Protein AF-A0A177MX76-F1 (afdb_monomer)

Radius of gyration: 27.78 Å; Cα contacts (8 Å, |Δi|>4): 123; chains: 1; bounding box: 60×31×70 Å

InterPro domains:
  IPR021364 Protein of unknown function DUF2857 [PF11198] (11-178)

Organism: NCBI:txid980561

Mean predicted aligned error: 7.94 Å

Sequence (185 aa):
MNYQAEFALHTLMFVSRMAAEGDFETPHQLGLRNDQIEKILALSTQEIHEMAMTTKARYMRILFDADALDTAMLVCGQRIRQRELILQLLTAGASLPVMRTLFGLTSADTANYRKYLNLPKADGRPFIPTEAEQVKIWELWKATEQEPLGIAERLLYVHQQTQIKISAIWPLIQNWFASDLDGRC

Structure (mmCIF, N/CA/C/O backbone):
data_AF-A0A177MX76-F1
#
_entry.id   AF-A0A177MX76-F1
#
loop_
_atom_site.group_PDB
_atom_site.id
_atom_site.type_symbol
_atom_site.label_atom_id
_atom_site.label_alt_id
_atom_site.label_comp_id
_atom_site.label_asym_id
_atom_site.label_entity_id
_atom_site.label_seq_id
_atom_site.pdbx_PDB_ins_code
_atom_site.Cartn_x
_atom_site.Cartn_y
_atom_site.Cartn_z
_atom_site.occupancy
_atom_site.B_iso_or_equiv
_atom_site.auth_seq_id
_atom_site.auth_comp_id
_atom_site.auth_asym_id
_atom_site.auth_atom_id
_atom_site.pdbx_PDB_model_num
ATOM 1 N N . MET A 1 1 ? 11.172 19.785 -27.792 1.00 53.44 1 MET A N 1
ATOM 2 C CA . MET A 1 1 ? 11.892 18.793 -26.971 1.00 53.44 1 MET A CA 1
ATOM 3 C C . MET A 1 1 ? 11.615 17.420 -27.562 1.00 53.44 1 MET A C 1
ATOM 5 O O . MET A 1 1 ? 10.450 17.047 -27.659 1.00 53.44 1 MET A O 1
ATOM 9 N N . ASN A 1 2 ? 12.632 16.741 -28.097 1.00 77.06 2 ASN A N 1
ATOM 10 C CA . ASN A 1 2 ? 12.460 15.419 -28.701 1.00 77.06 2 ASN A CA 1
ATOM 11 C C . ASN A 1 2 ? 12.580 14.364 -27.595 1.00 77.06 2 ASN A C 1
ATOM 13 O O . ASN A 1 2 ? 13.664 13.837 -27.364 1.00 77.06 2 ASN A O 1
ATOM 17 N N . TYR A 1 3 ? 11.468 14.078 -26.913 1.00 80.44 3 TYR A N 1
ATOM 18 C CA . TYR A 1 3 ? 11.431 13.106 -25.814 1.00 80.44 3 TYR A CA 1
ATOM 19 C C . TYR A 1 3 ? 12.033 11.750 -26.219 1.00 80.44 3 TYR A C 1
ATOM 21 O O . TYR A 1 3 ? 12.676 11.097 -25.409 1.00 80.44 3 TYR A O 1
ATOM 29 N N . GLN A 1 4 ? 11.901 11.341 -27.489 1.00 81.69 4 GLN A N 1
ATOM 30 C CA . GLN A 1 4 ? 12.471 10.083 -27.983 1.00 81.69 4 GLN A CA 1
ATOM 31 C C . GLN A 1 4 ? 14.001 10.071 -27.928 1.00 81.69 4 GLN A C 1
ATOM 33 O O . GLN A 1 4 ? 14.577 9.051 -27.566 1.00 81.69 4 GLN A O 1
ATOM 38 N N . ALA A 1 5 ? 14.647 11.192 -28.258 1.00 86.44 5 ALA A N 1
ATOM 39 C CA . ALA A 1 5 ? 16.102 11.316 -28.222 1.00 86.44 5 ALA A CA 1
ATOM 40 C C . ALA A 1 5 ? 16.632 11.362 -26.782 1.00 86.44 5 ALA A C 1
ATOM 42 O O . ALA A 1 5 ? 17.623 10.710 -26.471 1.00 86.44 5 ALA A O 1
ATOM 43 N N . GLU A 1 6 ? 15.945 12.074 -25.884 1.00 88.81 6 GLU A N 1
ATOM 44 C CA . GLU A 1 6 ? 16.304 12.117 -24.459 1.00 88.81 6 GLU A CA 1
ATOM 45 C C . GLU A 1 6 ? 16.178 10.742 -23.807 1.00 88.81 6 GLU A C 1
ATOM 47 O O . GLU A 1 6 ? 17.119 10.268 -23.171 1.00 88.81 6 GLU A O 1
ATOM 52 N N . PHE A 1 7 ? 15.054 10.055 -24.014 1.00 89.44 7 PHE A N 1
ATOM 53 C CA . PHE A 1 7 ? 14.902 8.703 -23.496 1.00 89.44 7 PHE A CA 1
ATOM 54 C C . PHE A 1 7 ? 15.927 7.744 -24.113 1.00 89.44 7 PHE A C 1
ATOM 56 O O . PHE A 1 7 ? 16.496 6.939 -23.385 1.00 89.44 7 PHE A O 1
ATOM 63 N N . ALA A 1 8 ? 16.216 7.849 -25.418 1.00 90.31 8 ALA A N 1
ATOM 64 C CA . ALA A 1 8 ? 17.215 6.999 -26.063 1.00 90.31 8 ALA A CA 1
ATOM 65 C C . ALA A 1 8 ? 18.597 7.206 -25.440 1.00 90.31 8 ALA A C 1
ATOM 67 O O . ALA A 1 8 ? 19.260 6.230 -25.098 1.00 90.31 8 ALA A O 1
ATOM 68 N N . LEU A 1 9 ? 18.999 8.461 -25.216 1.00 92.06 9 LEU A N 1
ATOM 69 C CA . LEU A 1 9 ? 20.245 8.801 -24.535 1.00 92.06 9 LEU A CA 1
ATOM 70 C C . LEU A 1 9 ? 20.314 8.163 -23.144 1.00 92.06 9 LEU A C 1
ATOM 72 O O . LEU A 1 9 ? 21.275 7.459 -22.836 1.00 92.06 9 LEU A O 1
ATOM 76 N N . HIS A 1 10 ? 19.292 8.377 -22.313 1.00 93.25 10 HIS A N 1
ATOM 77 C CA . HIS A 1 10 ? 19.265 7.834 -20.956 1.00 93.25 10 HIS A CA 1
ATOM 78 C C . HIS A 1 10 ? 19.290 6.304 -20.940 1.00 93.25 10 HIS A C 1
ATOM 80 O O . HIS A 1 10 ? 20.031 5.718 -20.151 1.00 93.25 10 HIS A O 1
ATOM 86 N N . THR A 1 11 ? 18.536 5.650 -21.826 1.00 93.00 11 THR A N 1
ATOM 87 C CA . THR A 1 11 ? 18.518 4.189 -21.939 1.00 93.00 11 THR A CA 1
ATOM 88 C C . THR A 1 11 ? 19.860 3.640 -22.417 1.00 93.00 11 THR A C 1
ATOM 90 O O . THR A 1 11 ? 20.338 2.662 -21.855 1.00 93.00 11 THR A O 1
ATOM 93 N N . LEU A 1 12 ? 20.512 4.267 -23.399 1.00 93.38 12 LEU A N 1
ATOM 94 C CA . LEU A 1 12 ? 21.824 3.829 -23.889 1.00 93.38 12 LEU A CA 1
ATOM 95 C C . LEU A 1 12 ? 22.921 3.997 -22.832 1.00 93.38 12 LEU A C 1
ATOM 97 O O . LEU A 1 12 ? 23.732 3.093 -22.644 1.00 93.38 12 LEU A O 1
ATOM 101 N N . MET A 1 13 ? 22.913 5.114 -22.100 1.00 95.25 13 MET A N 1
ATOM 102 C CA . MET A 1 13 ? 23.824 5.336 -20.973 1.00 95.25 13 MET A CA 1
ATOM 103 C C . MET A 1 13 ? 23.583 4.324 -19.847 1.00 95.25 13 MET A C 1
ATOM 105 O O . MET A 1 13 ? 24.535 3.797 -19.274 1.00 95.25 13 MET A O 1
ATOM 109 N N . PHE A 1 14 ? 22.315 4.016 -19.552 1.00 95.38 14 PHE A N 1
ATOM 110 C CA . PHE A 1 14 ? 21.945 2.972 -18.599 1.00 95.38 14 PHE A CA 1
ATOM 111 C C . PHE A 1 14 ? 22.469 1.599 -19.041 1.00 95.38 14 PHE A C 1
ATOM 113 O O . PHE A 1 14 ? 23.135 0.932 -18.256 1.00 95.38 14 PHE A O 1
ATOM 120 N N . VAL A 1 15 ? 22.246 1.210 -20.301 1.00 95.06 15 VAL A N 1
ATOM 121 C CA . VAL A 1 15 ? 22.741 -0.051 -20.879 1.00 95.06 15 VAL A CA 1
ATOM 122 C C . VAL A 1 15 ? 24.267 -0.140 -20.820 1.00 95.06 15 VAL A C 1
ATOM 124 O O . VAL A 1 15 ? 24.787 -1.166 -20.390 1.00 95.06 15 VAL A O 1
ATOM 127 N N . SER A 1 16 ? 24.979 0.926 -21.203 1.00 95.75 16 SER A N 1
ATOM 128 C CA . SER A 1 16 ? 26.448 0.976 -21.156 1.00 95.75 16 SER A CA 1
ATOM 129 C C . SER A 1 16 ? 26.969 0.761 -19.730 1.00 95.75 16 SER A C 1
ATOM 131 O O . SER A 1 16 ? 27.857 -0.062 -19.515 1.00 95.75 16 SER A O 1
ATOM 133 N N . ARG A 1 17 ? 26.346 1.407 -18.730 1.00 96.38 17 ARG A N 1
ATOM 134 C CA . ARG A 1 17 ? 26.692 1.213 -17.314 1.00 96.38 17 ARG A CA 1
ATOM 135 C C . ARG A 1 17 ? 26.452 -0.224 -16.843 1.00 96.38 17 ARG A C 1
ATOM 137 O O . ARG A 1 17 ? 27.349 -0.802 -16.243 1.00 96.38 17 ARG A O 1
ATOM 144 N N . MET A 1 18 ? 25.276 -0.798 -17.117 1.00 95.88 18 MET A N 1
ATOM 145 C CA . MET A 1 18 ? 24.957 -2.170 -16.690 1.00 95.88 18 MET A CA 1
ATOM 146 C C . MET A 1 18 ? 25.944 -3.183 -17.283 1.00 95.88 18 MET A C 1
ATOM 148 O O . MET A 1 18 ? 26.495 -4.009 -16.559 1.00 95.88 18 MET A O 1
ATOM 152 N N . ALA A 1 19 ? 26.244 -3.057 -18.580 1.00 94.25 19 ALA A N 1
ATOM 153 C CA . ALA A 1 19 ? 27.210 -3.916 -19.254 1.00 94.25 19 ALA A CA 1
ATOM 154 C C . ALA A 1 19 ? 28.634 -3.754 -18.690 1.00 94.25 19 ALA A C 1
ATOM 156 O O . ALA A 1 19 ? 29.340 -4.747 -18.522 1.00 94.25 19 ALA A O 1
ATOM 157 N N . ALA A 1 20 ? 29.052 -2.529 -18.345 1.00 94.50 20 ALA A N 1
ATOM 158 C CA . ALA A 1 20 ? 30.345 -2.274 -17.704 1.00 94.50 20 ALA A CA 1
ATOM 159 C C . ALA A 1 20 ? 30.458 -2.908 -16.303 1.00 94.50 20 ALA A C 1
ATOM 161 O O . ALA A 1 20 ? 31.548 -3.298 -15.890 1.00 94.50 20 ALA A O 1
ATOM 162 N N . GLU A 1 21 ? 29.337 -3.038 -15.587 1.00 96.31 21 GLU A N 1
ATOM 163 C CA . GLU A 1 21 ? 29.235 -3.717 -14.285 1.00 96.31 21 GLU A CA 1
ATOM 164 C C . GLU A 1 21 ? 29.117 -5.251 -14.412 1.00 96.31 21 GLU A C 1
ATOM 166 O O . GLU A 1 21 ? 29.125 -5.959 -13.405 1.00 96.31 21 GLU A O 1
ATOM 171 N N . GLY A 1 22 ? 29.047 -5.780 -15.639 1.00 94.94 22 GLY A N 1
ATOM 172 C CA . GLY A 1 22 ? 28.903 -7.209 -15.923 1.00 94.94 22 GLY A CA 1
ATOM 173 C C . GLY A 1 22 ? 27.457 -7.717 -15.936 1.00 94.94 22 GLY A C 1
ATOM 174 O O . GLY A 1 22 ? 27.248 -8.923 -16.072 1.00 94.94 22 GLY A O 1
ATOM 175 N N . ASP A 1 23 ? 26.458 -6.835 -15.824 1.00 96.00 23 ASP A N 1
ATOM 176 C CA . ASP A 1 23 ? 25.053 -7.186 -16.039 1.00 96.00 23 ASP A CA 1
ATOM 177 C C . ASP A 1 23 ? 24.695 -7.058 -17.524 1.00 96.00 23 ASP A C 1
ATOM 179 O O . ASP A 1 23 ? 24.367 -5.985 -18.042 1.00 96.00 23 ASP A O 1
ATOM 183 N N . PHE A 1 24 ? 24.734 -8.198 -18.205 1.00 95.44 24 PHE A N 1
ATOM 184 C CA . PHE A 1 24 ? 24.285 -8.320 -19.586 1.00 95.44 24 PHE A CA 1
ATOM 185 C C . PHE A 1 24 ? 22.811 -8.728 -19.693 1.00 95.44 24 PHE A C 1
ATOM 187 O O . PHE A 1 24 ? 22.198 -8.465 -20.726 1.00 95.44 24 PHE A O 1
ATOM 194 N N . GLU A 1 25 ? 22.213 -9.302 -18.646 1.00 96.44 25 GLU A N 1
ATOM 195 C CA . GLU A 1 25 ? 20.820 -9.769 -18.651 1.00 96.44 25 GLU A CA 1
ATOM 196 C C . GLU A 1 25 ? 19.839 -8.602 -18.811 1.00 96.44 25 GLU A C 1
ATOM 198 O O . GLU A 1 25 ? 18.899 -8.674 -19.605 1.00 96.44 25 GLU A O 1
ATOM 203 N N . THR A 1 26 ? 20.083 -7.486 -18.122 1.00 94.69 26 THR A N 1
ATOM 204 C CA . THR A 1 26 ? 19.220 -6.299 -18.201 1.00 94.69 26 THR A CA 1
ATOM 205 C C . THR A 1 26 ? 19.134 -5.728 -19.633 1.00 94.69 26 THR A C 1
ATOM 207 O O . THR A 1 26 ? 18.021 -5.567 -20.144 1.00 94.69 26 THR A O 1
ATOM 210 N N . PRO A 1 27 ? 20.248 -5.467 -20.354 1.00 95.38 27 PRO A N 1
ATOM 211 C CA . PRO A 1 27 ? 20.194 -5.105 -21.774 1.00 95.38 27 PRO A CA 1
ATOM 212 C C . PRO A 1 27 ? 19.465 -6.119 -22.674 1.00 95.38 27 PRO A C 1
ATOM 214 O O . PRO A 1 27 ? 18.782 -5.711 -23.616 1.00 95.38 27 PRO A O 1
ATOM 217 N N . HIS A 1 28 ? 19.554 -7.422 -22.386 1.00 95.81 28 HIS A N 1
ATOM 218 C CA . HIS A 1 28 ? 18.822 -8.443 -23.147 1.00 95.81 28 HIS A CA 1
ATOM 219 C C . HIS A 1 28 ? 17.311 -8.342 -22.941 1.00 95.81 28 HIS A C 1
ATOM 221 O O . HIS A 1 28 ? 16.553 -8.434 -23.906 1.00 95.81 28 HIS A O 1
ATOM 227 N N . GLN A 1 29 ? 16.857 -8.084 -21.712 1.00 94.12 29 GLN A N 1
ATOM 228 C CA . GLN A 1 29 ? 15.437 -7.853 -21.415 1.00 94.12 29 GLN A CA 1
ATOM 229 C C . GLN A 1 29 ? 14.885 -6.606 -22.122 1.00 94.12 29 GLN A C 1
ATOM 231 O O . GLN A 1 29 ? 13.700 -6.548 -22.441 1.00 94.12 29 GLN A O 1
ATOM 236 N N . LEU A 1 30 ? 15.749 -5.632 -22.426 1.00 92.19 30 LEU A N 1
ATOM 237 C CA . LEU A 1 30 ? 15.419 -4.464 -23.249 1.00 92.19 30 LEU A CA 1
ATOM 238 C C . LEU A 1 30 ? 15.429 -4.757 -24.764 1.00 92.19 30 LEU A C 1
ATOM 240 O O . LEU A 1 30 ? 15.101 -3.877 -25.560 1.00 92.19 30 LEU A O 1
ATOM 244 N N . GLY A 1 31 ? 15.788 -5.977 -25.174 1.00 94.44 31 GLY A N 1
ATOM 245 C CA . GLY A 1 31 ? 15.787 -6.426 -26.567 1.00 94.44 31 GLY A CA 1
ATOM 246 C C . GLY A 1 31 ? 17.096 -6.193 -27.326 1.00 94.44 31 GLY A C 1
ATOM 247 O O . GLY A 1 31 ? 17.101 -6.299 -28.555 1.00 94.44 31 GLY A O 1
ATOM 248 N N . LEU A 1 32 ? 18.200 -5.871 -26.640 1.00 95.06 32 LEU A N 1
ATOM 249 C CA . LEU A 1 32 ? 19.511 -5.755 -27.281 1.00 95.06 32 LEU A CA 1
ATOM 250 C C . LEU A 1 32 ? 20.175 -7.123 -27.448 1.00 95.06 32 LEU A C 1
ATOM 252 O O . LEU A 1 32 ? 20.112 -7.979 -26.570 1.00 95.06 32 LEU A O 1
ATOM 256 N N . ARG A 1 33 ? 20.861 -7.311 -28.576 1.00 97.25 33 ARG A N 1
ATOM 257 C CA . ARG A 1 33 ? 21.717 -8.479 -28.821 1.00 97.25 33 ARG A CA 1
ATOM 258 C C . ARG A 1 33 ? 23.135 -8.241 -28.302 1.00 97.25 33 ARG A C 1
ATOM 260 O O . ARG A 1 33 ? 23.589 -7.098 -28.280 1.00 97.25 33 ARG A O 1
ATOM 267 N N . ASN A 1 34 ? 23.872 -9.320 -28.033 1.00 95.62 34 ASN A N 1
ATOM 268 C CA . ASN A 1 34 ? 25.291 -9.283 -27.638 1.00 95.62 34 ASN A CA 1
ATOM 269 C C . ASN A 1 34 ? 26.141 -8.334 -28.495 1.00 95.62 34 ASN A C 1
ATOM 271 O O . ASN A 1 34 ? 26.794 -7.443 -27.960 1.00 95.62 34 ASN A O 1
ATOM 275 N N . ASP A 1 35 ? 26.050 -8.441 -29.826 1.00 97.31 35 ASP A N 1
ATOM 276 C CA . ASP A 1 35 ? 26.834 -7.602 -30.740 1.00 97.31 35 ASP A CA 1
ATOM 277 C C . ASP A 1 35 ? 26.514 -6.103 -30.615 1.00 97.31 35 ASP A C 1
ATOM 279 O O . ASP A 1 35 ? 27.350 -5.257 -30.918 1.00 97.31 35 ASP A O 1
ATOM 283 N N . GLN A 1 36 ? 25.293 -5.757 -30.201 1.00 95.62 36 GLN A N 1
ATOM 284 C CA . GLN A 1 36 ? 24.872 -4.373 -29.990 1.00 95.62 36 GLN A CA 1
ATOM 285 C C . GLN A 1 36 ? 25.338 -3.860 -28.628 1.00 95.62 36 GLN A C 1
ATOM 287 O O . GLN A 1 36 ? 25.746 -2.708 -28.532 1.00 95.62 36 GLN A O 1
ATOM 292 N N . ILE A 1 37 ? 25.309 -4.710 -27.601 1.00 96.38 37 ILE A N 1
ATOM 293 C CA . ILE A 1 37 ? 25.778 -4.375 -26.253 1.00 96.38 37 ILE A CA 1
ATOM 294 C C . ILE A 1 37 ? 27.283 -4.099 -26.274 1.00 96.38 37 ILE A C 1
ATOM 296 O O . ILE A 1 37 ? 27.710 -3.060 -25.781 1.00 96.38 37 ILE A O 1
ATOM 300 N N . GLU A 1 38 ? 28.069 -4.965 -26.920 1.00 94.94 38 GLU A N 1
ATOM 301 C CA . GLU A 1 38 ? 29.513 -4.767 -27.105 1.00 94.94 38 GLU A CA 1
ATOM 302 C C . GLU A 1 38 ? 29.818 -3.440 -27.810 1.00 94.94 38 GLU A C 1
ATOM 304 O O . GLU A 1 38 ? 30.679 -2.678 -27.370 1.00 94.94 38 GLU A O 1
ATOM 309 N N . LYS A 1 39 ? 29.071 -3.125 -28.877 1.00 95.19 39 LYS A N 1
ATOM 310 C CA . LYS A 1 39 ? 29.216 -1.853 -29.597 1.00 95.19 39 LYS A CA 1
ATOM 311 C C . LYS A 1 39 ? 28.882 -0.663 -28.707 1.00 95.19 39 LYS A C 1
ATOM 313 O O . LYS A 1 39 ? 29.634 0.297 -28.715 1.00 95.19 39 LYS A O 1
ATOM 318 N N . ILE A 1 40 ? 27.794 -0.720 -27.938 1.00 94.44 40 ILE A N 1
ATOM 319 C CA . ILE A 1 40 ? 27.392 0.365 -27.029 1.00 94.44 40 ILE A CA 1
ATOM 320 C C . ILE A 1 40 ? 28.424 0.573 -25.916 1.00 94.44 40 ILE A C 1
ATOM 322 O O . ILE A 1 40 ? 28.715 1.715 -25.575 1.00 94.44 40 ILE A O 1
ATOM 326 N N . LEU A 1 41 ? 28.999 -0.504 -25.377 1.00 94.56 41 LEU A N 1
ATOM 327 C CA . LEU A 1 41 ? 30.042 -0.441 -24.351 1.00 94.56 41 LEU A CA 1
ATOM 328 C C . LEU A 1 41 ? 31.335 0.208 -24.874 1.00 94.56 41 LEU A C 1
ATOM 330 O O . LEU A 1 41 ? 32.055 0.850 -24.114 1.00 94.56 41 LEU A O 1
ATOM 334 N N . ALA A 1 42 ? 31.620 0.053 -26.169 1.00 95.50 42 ALA A N 1
ATOM 335 C CA . ALA A 1 42 ? 32.778 0.657 -26.821 1.00 95.50 42 ALA A CA 1
ATOM 336 C C . ALA A 1 42 ? 32.595 2.148 -27.166 1.00 95.50 42 ALA A C 1
ATOM 338 O O . ALA A 1 42 ? 33.585 2.814 -27.466 1.00 95.50 42 ALA A O 1
ATOM 339 N N . LEU A 1 43 ? 31.363 2.675 -27.142 1.00 95.56 43 LEU A N 1
ATOM 340 C CA . LEU A 1 43 ? 31.096 4.087 -27.423 1.00 95.56 43 LEU A CA 1
ATOM 341 C C . LEU A 1 43 ? 31.452 4.965 -26.221 1.00 95.56 43 LEU A C 1
ATOM 343 O O . LEU A 1 43 ? 31.110 4.673 -25.075 1.00 95.56 43 LEU A O 1
ATOM 347 N N . SER A 1 44 ? 32.060 6.112 -26.498 1.00 95.50 44 SER A N 1
ATOM 348 C CA . SER A 1 44 ? 32.201 7.192 -25.529 1.00 95.50 44 SER A CA 1
ATOM 349 C C . SER A 1 44 ? 30.857 7.870 -25.240 1.00 95.50 44 SER A C 1
ATOM 351 O O . SER A 1 44 ? 29.925 7.851 -26.047 1.00 95.50 44 SER A O 1
ATOM 353 N N . THR A 1 45 ? 30.772 8.569 -24.106 1.00 93.62 45 THR A N 1
ATOM 354 C CA . THR A 1 45 ? 29.594 9.374 -23.739 1.00 93.62 45 THR A CA 1
ATOM 355 C C . THR A 1 45 ? 29.193 10.366 -24.836 1.00 93.62 45 THR A C 1
ATOM 357 O O . THR A 1 45 ? 28.004 10.565 -25.082 1.00 93.62 45 THR A O 1
ATOM 360 N N . GLN A 1 46 ? 30.174 10.975 -25.512 1.00 94.00 46 GLN A N 1
ATOM 361 C CA . GLN A 1 46 ? 29.928 11.917 -26.605 1.00 94.00 46 GLN A CA 1
ATOM 362 C C . GLN A 1 46 ? 29.289 11.218 -27.812 1.00 94.00 46 GLN A C 1
ATOM 364 O O . GLN A 1 46 ? 28.307 11.716 -28.356 1.00 94.00 46 GLN A O 1
ATOM 369 N N . GLU A 1 47 ? 29.786 10.041 -28.194 1.00 94.19 47 GLU A N 1
ATOM 370 C CA . GLU A 1 47 ? 29.240 9.274 -29.319 1.00 94.19 47 GLU A CA 1
ATOM 371 C C . GLU A 1 47 ? 27.834 8.740 -29.021 1.00 94.19 47 GLU A C 1
ATOM 373 O O . GLU A 1 47 ? 26.967 8.766 -29.893 1.00 94.19 47 GLU A O 1
ATOM 378 N N . ILE A 1 48 ? 27.561 8.318 -27.780 1.00 93.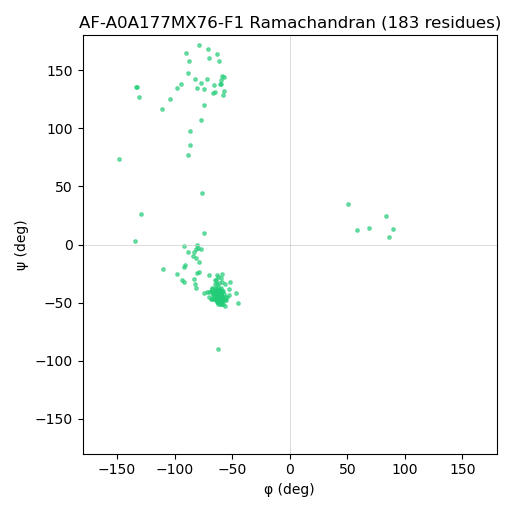00 48 ILE A N 1
ATOM 379 C CA . ILE A 1 48 ? 26.206 7.940 -27.350 1.00 93.00 48 ILE A CA 1
ATOM 380 C C . ILE A 1 48 ? 25.259 9.143 -27.453 1.00 93.00 48 ILE A C 1
ATOM 382 O O . ILE A 1 48 ? 24.140 9.010 -27.957 1.00 93.00 48 ILE A O 1
ATOM 386 N N . HIS A 1 49 ? 25.702 10.326 -27.018 1.00 91.88 49 HIS A N 1
ATOM 387 C CA . HIS A 1 49 ? 24.925 11.557 -27.135 1.00 91.88 49 HIS A CA 1
ATOM 388 C C . HIS A 1 49 ? 24.633 11.915 -28.598 1.00 91.88 49 HIS A C 1
ATOM 390 O O . HIS A 1 49 ? 23.487 12.200 -28.951 1.00 91.88 49 HIS A O 1
ATOM 396 N N . GLU A 1 50 ? 25.635 11.850 -29.473 1.00 90.19 50 GLU A N 1
ATOM 397 C CA . GLU A 1 50 ? 25.465 12.077 -30.911 1.00 90.19 50 GLU A CA 1
ATOM 398 C C . GLU A 1 50 ? 24.516 11.053 -31.547 1.00 90.19 50 GLU A C 1
ATOM 400 O O . GLU A 1 50 ? 23.610 11.428 -32.297 1.00 90.19 50 GLU A O 1
ATOM 405 N N . MET A 1 51 ? 24.647 9.773 -31.192 1.00 88.56 51 MET A N 1
ATOM 406 C CA . MET A 1 51 ? 23.768 8.706 -31.667 1.00 88.56 51 MET A CA 1
ATOM 407 C C . MET A 1 51 ? 22.314 8.913 -31.225 1.00 88.56 51 MET A C 1
ATOM 409 O O . MET A 1 51 ? 21.397 8.619 -31.994 1.00 88.56 51 MET A O 1
ATOM 413 N N . ALA A 1 52 ? 22.081 9.436 -30.022 1.00 89.00 52 ALA A N 1
ATOM 414 C CA . ALA A 1 52 ? 20.744 9.733 -29.517 1.00 89.00 52 ALA A CA 1
ATOM 415 C C . ALA A 1 52 ? 20.116 10.980 -30.152 1.00 89.00 52 ALA A C 1
ATOM 417 O O . ALA A 1 52 ? 18.935 10.967 -30.497 1.00 89.00 52 ALA A O 1
ATOM 418 N N . MET A 1 53 ? 20.899 12.045 -30.328 1.00 84.50 53 MET A N 1
ATOM 419 C CA . MET A 1 53 ? 20.376 13.365 -30.698 1.00 84.50 53 MET A CA 1
ATOM 420 C C . MET A 1 53 ? 20.338 13.616 -32.205 1.00 84.50 53 MET A C 1
ATOM 422 O O . MET A 1 53 ? 19.447 14.315 -32.692 1.00 84.50 53 MET A O 1
ATOM 426 N N . THR A 1 54 ? 21.282 13.050 -32.955 1.00 79.88 54 THR A N 1
ATOM 427 C CA . THR A 1 54 ? 21.463 13.353 -34.385 1.00 79.88 54 THR A CA 1
ATOM 428 C C . THR A 1 54 ? 20.795 12.312 -35.283 1.00 79.88 54 THR A C 1
ATOM 430 O O . THR A 1 54 ? 20.390 12.602 -36.414 1.00 79.88 54 THR A O 1
ATOM 433 N N . THR A 1 55 ? 20.628 11.089 -34.785 1.00 73.00 55 THR A N 1
ATOM 434 C CA . THR A 1 55 ? 20.050 9.987 -35.551 1.00 73.00 55 THR A CA 1
ATOM 435 C C . THR A 1 55 ? 18.537 10.156 -35.701 1.00 73.00 55 THR A C 1
ATOM 437 O O . THR A 1 55 ? 17.788 10.131 -34.731 1.00 73.00 55 THR A O 1
ATOM 440 N N . LYS A 1 56 ? 18.050 10.253 -36.946 1.00 69.94 56 LYS A N 1
ATOM 441 C CA . LYS A 1 56 ? 16.603 10.275 -37.257 1.00 69.94 56 LYS A CA 1
ATOM 442 C C . LYS A 1 56 ? 15.936 8.892 -37.188 1.00 69.94 56 LYS A C 1
ATOM 444 O O . LYS A 1 56 ? 14.729 8.781 -37.407 1.00 69.94 56 LYS A O 1
ATOM 449 N N . ALA A 1 57 ? 16.709 7.835 -36.944 1.00 73.56 57 ALA A N 1
ATOM 450 C CA . ALA A 1 57 ? 16.197 6.473 -36.862 1.00 73.56 57 ALA A CA 1
ATOM 451 C C . ALA A 1 57 ? 15.448 6.243 -35.541 1.00 73.56 57 ALA A C 1
ATOM 453 O O . ALA A 1 57 ? 15.937 6.572 -34.465 1.00 73.56 57 ALA A O 1
ATOM 454 N N . ARG A 1 58 ? 14.266 5.625 -35.625 1.00 74.75 58 ARG A N 1
ATOM 455 C CA . ARG A 1 58 ? 13.467 5.214 -34.461 1.00 74.75 58 ARG A CA 1
ATOM 456 C C . ARG A 1 58 ? 13.874 3.810 -34.023 1.00 74.75 58 ARG A C 1
ATOM 4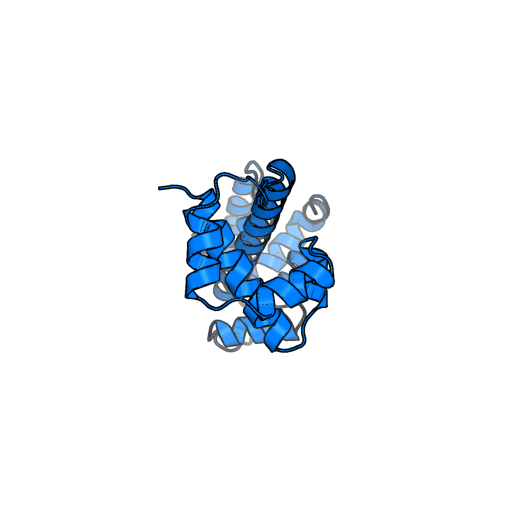58 O O . ARG A 1 58 ? 13.185 2.844 -34.332 1.00 74.75 58 ARG A O 1
ATOM 465 N N . TYR A 1 59 ? 15.010 3.701 -33.344 1.00 85.00 59 TYR A N 1
ATOM 466 C CA . TYR A 1 59 ? 15.506 2.422 -32.818 1.00 85.00 59 TYR A CA 1
ATOM 467 C C . TYR A 1 59 ? 14.979 2.092 -31.415 1.00 85.00 59 TYR A C 1
ATOM 469 O O . TYR A 1 59 ? 15.203 0.993 -30.924 1.00 85.00 59 TYR A O 1
ATOM 477 N N . MET A 1 60 ? 14.259 3.018 -30.777 1.00 85.69 60 MET A N 1
ATOM 478 C CA . MET A 1 60 ? 13.645 2.814 -29.470 1.00 85.69 60 MET A CA 1
ATOM 479 C C . MET A 1 60 ? 12.199 3.308 -29.486 1.00 85.69 60 MET A C 1
ATOM 481 O O . MET A 1 60 ? 11.898 4.390 -30.000 1.00 85.69 60 MET A O 1
ATOM 485 N N . ARG A 1 61 ? 11.295 2.512 -28.912 1.00 85.25 61 ARG A N 1
ATOM 486 C CA . ARG A 1 61 ? 9.879 2.848 -28.757 1.00 85.25 61 ARG A CA 1
ATOM 487 C C . ARG A 1 61 ? 9.465 2.585 -27.315 1.00 85.25 61 ARG A C 1
ATOM 489 O O . ARG A 1 61 ? 9.645 1.479 -26.826 1.00 85.25 61 ARG A O 1
ATOM 496 N N . ILE A 1 62 ? 8.883 3.592 -26.673 1.00 84.25 62 ILE A N 1
ATOM 497 C CA . ILE A 1 62 ? 8.300 3.475 -25.334 1.00 84.25 62 ILE A CA 1
ATOM 498 C C . ILE A 1 62 ? 6.788 3.436 -25.499 1.00 84.25 62 ILE A C 1
ATOM 500 O O . ILE A 1 62 ? 6.210 4.316 -26.141 1.00 84.25 62 ILE A O 1
ATOM 504 N N . LEU A 1 63 ? 6.165 2.398 -24.954 1.00 87.19 63 LEU A N 1
ATOM 505 C CA . LEU A 1 63 ? 4.721 2.225 -24.930 1.00 87.19 63 LEU A CA 1
ATOM 506 C C . LEU A 1 63 ? 4.305 1.839 -23.522 1.00 87.19 63 LEU A C 1
ATOM 508 O O . LEU A 1 63 ? 4.924 0.971 -22.913 1.00 87.19 63 LEU A O 1
ATOM 512 N N . PHE A 1 64 ? 3.240 2.470 -23.049 1.00 91.56 64 PHE A N 1
ATOM 513 C CA . PHE A 1 64 ? 2.524 2.009 -21.875 1.00 91.56 64 PHE A CA 1
ATOM 514 C C . PHE A 1 64 ? 1.360 1.141 -22.330 1.00 91.56 64 PHE A C 1
ATOM 516 O O . PHE A 1 64 ? 0.667 1.478 -23.292 1.00 91.56 64 PHE A O 1
ATOM 523 N N . ASP A 1 65 ? 1.149 0.046 -21.617 1.00 95.56 65 ASP A N 1
ATOM 524 C CA . ASP A 1 65 ? -0.154 -0.595 -21.572 1.00 95.56 65 ASP A CA 1
ATOM 525 C C . ASP A 1 65 ? -1.026 0.247 -20.628 1.00 95.56 65 ASP A C 1
ATOM 527 O O . ASP A 1 65 ? -0.762 0.313 -19.424 1.00 95.56 65 ASP A O 1
ATOM 531 N N . ALA A 1 66 ? -1.983 0.983 -21.200 1.00 95.31 66 ALA A N 1
ATOM 532 C CA . ALA A 1 66 ? -2.826 1.912 -20.451 1.00 95.31 66 ALA A CA 1
ATOM 533 C C . ALA A 1 66 ? -3.711 1.174 -19.436 1.00 95.31 66 ALA A C 1
ATOM 535 O O . ALA A 1 66 ? -3.808 1.603 -18.289 1.00 95.31 66 ALA A O 1
ATOM 536 N N . ASP A 1 67 ? -4.264 0.024 -19.822 1.00 96.75 67 ASP A N 1
ATOM 537 C CA . ASP A 1 67 ? -5.156 -0.765 -18.971 1.00 96.75 67 ASP A CA 1
ATOM 538 C C . ASP A 1 67 ? -4.382 -1.405 -17.809 1.00 96.75 67 ASP A C 1
ATOM 540 O O . ASP A 1 67 ? -4.828 -1.402 -16.654 1.00 96.75 67 ASP A O 1
ATOM 544 N N . ALA A 1 68 ? -3.177 -1.915 -18.084 1.00 96.12 68 ALA A N 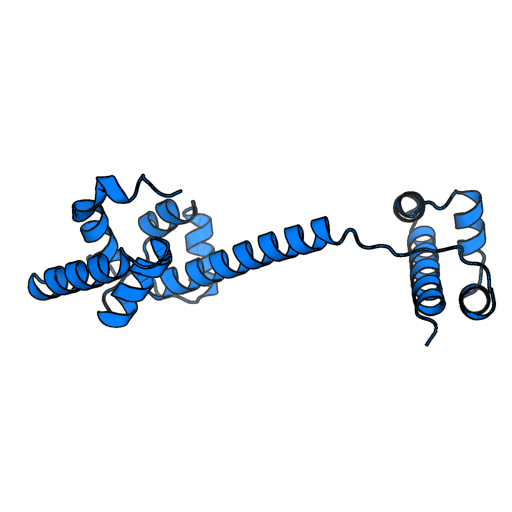1
ATOM 545 C CA . ALA A 1 68 ? -2.298 -2.431 -17.040 1.00 96.12 68 ALA A CA 1
ATOM 546 C C . ALA A 1 68 ? -1.840 -1.323 -16.078 1.00 96.12 68 ALA A C 1
ATOM 548 O O . ALA A 1 68 ? -1.746 -1.559 -14.869 1.00 96.12 68 ALA A O 1
ATOM 549 N N . LEU A 1 69 ? -1.576 -0.114 -16.588 1.00 96.12 69 LEU A N 1
ATOM 550 C CA . LEU A 1 69 ? -1.199 1.034 -15.766 1.00 96.12 69 LEU A CA 1
ATOM 551 C C . LEU A 1 69 ? -2.342 1.462 -14.837 1.00 96.12 69 LEU A C 1
ATOM 553 O O . LEU A 1 69 ? -2.112 1.617 -13.637 1.00 96.12 69 LEU A O 1
ATOM 557 N N . ASP A 1 70 ? -3.563 1.584 -15.357 1.00 97.00 70 ASP A N 1
ATOM 558 C CA . ASP A 1 70 ? -4.750 1.925 -14.564 1.00 97.00 70 ASP A CA 1
ATOM 559 C C . ASP A 1 70 ? -5.022 0.868 -13.488 1.00 97.00 70 ASP A C 1
ATOM 561 O O . ASP A 1 70 ? -5.266 1.190 -12.321 1.00 97.00 70 ASP A O 1
ATOM 565 N N . THR A 1 71 ? -4.877 -0.411 -13.842 1.00 96.00 71 THR A N 1
ATOM 566 C CA . THR A 1 71 ? -4.980 -1.522 -12.888 1.00 96.00 71 THR A CA 1
ATOM 567 C C . THR A 1 71 ? -3.928 -1.405 -11.782 1.00 96.00 71 THR A C 1
ATOM 569 O O . THR A 1 71 ? -4.246 -1.536 -10.596 1.00 96.00 71 THR A O 1
ATOM 572 N N . ALA A 1 72 ? -2.672 -1.114 -12.134 1.00 94.88 72 ALA A N 1
ATOM 573 C CA . ALA A 1 72 ? -1.600 -0.933 -11.161 1.00 94.88 72 ALA A CA 1
ATOM 574 C C . ALA A 1 72 ? -1.857 0.270 -10.236 1.00 94.88 72 ALA A C 1
ATOM 576 O O . ALA A 1 72 ? -1.627 0.174 -9.026 1.00 94.88 72 ALA A O 1
ATOM 577 N N . MET A 1 73 ? -2.373 1.380 -10.774 1.00 95.88 73 MET A N 1
ATOM 578 C CA . MET A 1 73 ? -2.757 2.555 -9.988 1.00 95.88 73 MET A CA 1
ATOM 579 C C . MET A 1 73 ? -3.888 2.238 -9.012 1.00 95.88 73 MET A C 1
ATOM 581 O O . MET A 1 73 ? -3.805 2.623 -7.845 1.00 95.88 73 MET A O 1
ATOM 585 N N . LEU A 1 74 ? -4.905 1.493 -9.448 1.00 95.56 74 LEU A N 1
ATOM 586 C CA . LEU A 1 74 ? -6.016 1.074 -8.598 1.00 95.56 74 LEU A CA 1
ATOM 587 C C . LEU A 1 74 ? -5.530 0.199 -7.436 1.00 95.56 74 LEU A C 1
ATOM 589 O O . LEU A 1 74 ? -5.843 0.484 -6.278 1.00 95.56 74 LEU A O 1
ATOM 593 N N . VAL A 1 75 ? -4.703 -0.812 -7.718 1.00 94.44 75 VAL A N 1
ATOM 594 C CA . VAL A 1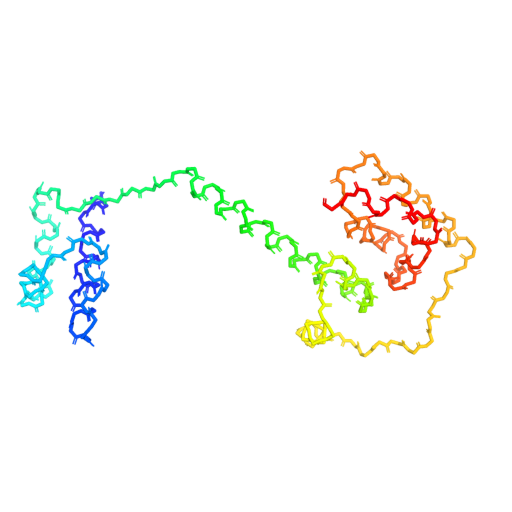 75 ? -4.122 -1.688 -6.686 1.00 94.44 75 VAL A CA 1
ATOM 595 C C . VAL A 1 75 ? -3.242 -0.891 -5.719 1.00 94.44 75 VAL A C 1
ATOM 597 O O . VAL A 1 75 ? -3.302 -1.094 -4.505 1.00 94.44 75 VAL A O 1
ATOM 600 N N . CYS A 1 76 ? -2.433 0.038 -6.231 1.00 94.75 76 CYS A N 1
ATOM 601 C CA . CYS A 1 76 ? -1.603 0.908 -5.402 1.00 94.75 76 CYS A CA 1
ATOM 602 C C . CYS A 1 76 ? -2.463 1.796 -4.490 1.00 94.75 76 CYS A C 1
ATOM 604 O O . CYS A 1 76 ? -2.233 1.843 -3.280 1.00 94.75 76 CYS A O 1
ATOM 606 N N . GLY A 1 77 ? -3.501 2.430 -5.043 1.00 94.81 77 GLY A N 1
ATOM 607 C CA . GLY A 1 77 ? -4.439 3.265 -4.296 1.00 94.81 77 GLY A CA 1
ATOM 608 C C . GLY A 1 77 ? -5.154 2.496 -3.184 1.00 94.81 77 GLY A C 1
ATOM 609 O O . GLY A 1 77 ? -5.223 2.976 -2.053 1.00 94.81 77 GLY A O 1
ATOM 610 N N . GLN A 1 78 ? -5.611 1.271 -3.463 1.00 92.12 78 GLN A N 1
ATOM 611 C CA . GLN A 1 78 ? -6.210 0.390 -2.455 1.00 92.12 78 GLN A CA 1
ATOM 612 C C . GLN A 1 78 ? -5.225 0.058 -1.327 1.00 92.12 78 GLN A C 1
ATOM 614 O O . GLN A 1 78 ? -5.573 0.177 -0.153 1.00 92.12 78 GLN A O 1
ATOM 619 N N . ARG A 1 79 ? -3.974 -0.290 -1.661 1.00 92.25 79 ARG A N 1
ATOM 620 C CA . ARG A 1 79 ? -2.927 -0.582 -0.664 1.00 92.25 79 ARG A CA 1
ATOM 621 C C . ARG A 1 79 ? -2.602 0.626 0.212 1.00 92.25 79 ARG A C 1
ATOM 623 O O . ARG A 1 79 ? -2.427 0.465 1.420 1.00 92.25 79 ARG A O 1
ATOM 630 N N . ILE A 1 80 ? -2.523 1.821 -0.376 1.00 94.19 80 ILE A N 1
ATOM 631 C CA . ILE A 1 80 ? -2.291 3.069 0.365 1.00 94.19 80 ILE A CA 1
ATOM 632 C C . ILE A 1 80 ? -3.450 3.319 1.333 1.00 94.19 80 ILE A C 1
ATOM 634 O O . ILE A 1 80 ? -3.209 3.459 2.531 1.00 94.19 80 ILE A O 1
ATOM 638 N N . ARG A 1 81 ? -4.698 3.270 0.849 1.00 93.62 81 ARG A N 1
ATOM 639 C CA . ARG A 1 81 ? -5.890 3.480 1.683 1.00 93.62 81 ARG A CA 1
ATOM 640 C C . ARG A 1 81 ? -5.983 2.462 2.821 1.00 93.62 81 ARG A C 1
ATOM 642 O O . ARG A 1 81 ? -6.220 2.840 3.965 1.00 93.62 81 ARG A O 1
ATOM 649 N N . GLN A 1 82 ? -5.741 1.181 2.542 1.00 94.31 82 GLN A N 1
ATOM 650 C CA . GLN A 1 82 ? -5.729 0.136 3.570 1.00 94.31 82 GLN A CA 1
ATOM 651 C C . GLN A 1 82 ? -4.659 0.411 4.637 1.00 94.31 82 GLN A C 1
ATOM 653 O O . GLN A 1 82 ? -4.926 0.284 5.832 1.00 94.31 82 GLN A O 1
ATOM 658 N N . ARG A 1 83 ? -3.453 0.828 4.227 1.00 95.38 83 ARG A N 1
ATOM 659 C CA . ARG A 1 83 ? -2.383 1.200 5.161 1.00 95.38 83 ARG A CA 1
ATOM 660 C C . ARG A 1 83 ? -2.778 2.398 6.023 1.00 95.38 83 ARG A C 1
ATOM 662 O O . ARG A 1 83 ? -2.521 2.376 7.222 1.00 95.38 83 ARG A O 1
ATOM 669 N N . GLU A 1 84 ? -3.395 3.423 5.447 1.00 96.69 84 GLU A N 1
ATOM 670 C CA . GLU A 1 84 ? -3.883 4.587 6.194 1.00 96.69 84 GLU A CA 1
ATOM 671 C C . GLU A 1 84 ? -4.939 4.193 7.231 1.00 96.69 84 GLU A C 1
ATOM 673 O O . GLU A 1 84 ? -4.824 4.591 8.391 1.00 96.69 84 GLU A O 1
ATOM 678 N N . LEU A 1 85 ? -5.903 3.343 6.860 1.00 96.81 85 LEU A N 1
ATOM 679 C CA . LEU A 1 85 ? -6.913 2.821 7.788 1.00 96.81 85 LEU A CA 1
ATOM 680 C C . LEU A 1 85 ? -6.283 2.048 8.947 1.00 96.81 85 LEU A C 1
ATOM 682 O O . LEU A 1 85 ? -6.668 2.253 10.097 1.00 96.81 85 LEU A O 1
ATOM 686 N N . ILE A 1 86 ? -5.273 1.216 8.674 1.00 97.38 86 ILE A N 1
ATOM 687 C CA . ILE A 1 86 ? -4.524 0.502 9.718 1.00 97.38 86 ILE A CA 1
ATOM 688 C C . ILE A 1 86 ? -3.926 1.486 10.730 1.00 97.38 86 ILE A C 1
ATOM 690 O O . ILE A 1 86 ? -4.071 1.296 11.941 1.00 97.38 86 ILE A O 1
ATOM 694 N N . LEU A 1 87 ? -3.266 2.546 10.252 1.00 97.62 87 LEU A N 1
ATOM 695 C CA . LEU A 1 87 ? -2.641 3.543 11.123 1.00 97.62 87 LEU A CA 1
ATOM 696 C C . LEU A 1 87 ? -3.685 4.318 11.940 1.00 97.62 87 LEU A C 1
ATOM 698 O O . LEU A 1 87 ? -3.494 4.528 13.141 1.00 97.62 87 LEU A O 1
ATOM 702 N N . GLN A 1 88 ? -4.798 4.707 11.314 1.00 97.75 88 GLN A N 1
ATOM 703 C CA . GLN A 1 88 ? -5.888 5.420 11.980 1.00 97.75 88 GLN A CA 1
ATOM 704 C C . GLN A 1 88 ? -6.548 4.564 13.066 1.00 97.75 88 GLN A C 1
ATOM 706 O O . GLN A 1 88 ? -6.691 5.024 14.197 1.00 97.75 88 GLN A O 1
ATOM 711 N N . LEU A 1 89 ? -6.882 3.304 12.771 1.00 97.50 89 LEU A N 1
ATOM 712 C CA . LEU A 1 89 ? -7.504 2.390 13.735 1.00 97.50 89 LEU A CA 1
ATOM 713 C C . LEU A 1 89 ? -6.594 2.129 14.937 1.00 97.50 89 LEU A C 1
ATOM 715 O O . LEU A 1 89 ? -7.047 2.164 16.081 1.00 97.50 89 LEU A O 1
ATOM 719 N N . LEU A 1 90 ? -5.298 1.902 14.701 1.00 96.62 90 LEU A N 1
ATOM 720 C CA . LEU A 1 90 ? -4.329 1.710 15.781 1.00 96.62 90 LEU A CA 1
ATOM 721 C C . LEU A 1 90 ? -4.216 2.942 16.680 1.00 96.62 90 LEU A C 1
ATOM 723 O O . LEU A 1 90 ? -4.176 2.801 17.905 1.00 96.62 90 LEU A O 1
ATOM 727 N N . THR A 1 91 ? -4.208 4.133 16.080 1.00 96.62 91 THR A N 1
ATOM 728 C CA . THR A 1 91 ? -4.197 5.414 16.802 1.00 96.62 91 THR A CA 1
ATOM 729 C C . THR A 1 91 ? -5.476 5.593 17.625 1.00 96.62 91 THR A C 1
ATOM 731 O O . THR A 1 91 ? -5.412 5.972 18.791 1.00 96.62 91 THR A O 1
ATOM 734 N N . ALA A 1 92 ? -6.623 5.198 17.070 1.00 96.31 92 ALA A N 1
ATOM 735 C CA . ALA A 1 92 ? -7.932 5.171 17.724 1.00 96.31 92 ALA A CA 1
ATOM 736 C C . ALA A 1 92 ? -8.113 4.012 18.738 1.00 96.31 92 ALA A C 1
ATOM 738 O O . ALA A 1 92 ? -9.206 3.764 19.259 1.00 96.31 92 ALA A O 1
ATOM 739 N N . GLY A 1 93 ? -7.034 3.294 19.066 1.00 94.81 93 GLY A N 1
ATOM 740 C CA . GLY A 1 93 ? -7.015 2.295 20.131 1.00 94.81 93 GLY A CA 1
ATOM 741 C C . GLY A 1 93 ? -7.533 0.916 19.726 1.00 94.81 93 GLY A C 1
ATOM 742 O O . GLY A 1 93 ? -7.966 0.165 20.599 1.00 94.81 93 GLY A O 1
ATOM 743 N N . ALA A 1 94 ? -7.488 0.557 18.441 1.00 94.94 94 ALA A N 1
ATOM 744 C CA . ALA A 1 94 ? -7.787 -0.802 17.996 1.00 94.94 94 ALA A CA 1
ATOM 745 C C . ALA A 1 94 ? -6.833 -1.828 18.636 1.00 94.94 94 ALA A C 1
ATOM 747 O O . ALA A 1 94 ? -5.623 -1.608 18.774 1.00 94.94 94 ALA A O 1
ATOM 748 N N . SER A 1 95 ? -7.397 -2.962 19.052 1.00 92.94 95 SER A N 1
ATOM 749 C CA . SER A 1 95 ? -6.665 -4.064 19.679 1.00 92.94 95 SER A CA 1
ATOM 750 C C . SER A 1 95 ? -6.167 -5.071 18.635 1.00 92.94 95 SER A C 1
ATOM 752 O O . SER A 1 95 ? -6.633 -5.084 17.498 1.00 92.94 95 SER A O 1
ATOM 754 N N . LEU A 1 96 ? -5.230 -5.950 19.016 1.00 93.88 96 LEU A N 1
ATOM 755 C CA . LEU A 1 96 ? -4.740 -7.017 18.130 1.00 93.88 96 LEU A CA 1
ATOM 756 C C . LEU A 1 96 ? -5.880 -7.873 17.536 1.00 93.88 96 LEU A C 1
ATOM 758 O O . LEU A 1 96 ? -5.828 -8.118 16.334 1.00 93.88 96 LEU A O 1
ATOM 762 N N . PRO A 1 97 ? -6.910 -8.297 18.299 1.00 93.62 97 PRO A N 1
ATOM 763 C CA . PRO A 1 97 ? -8.064 -8.982 17.720 1.00 93.62 97 PRO A CA 1
ATOM 764 C C . PRO A 1 97 ? -8.740 -8.196 16.591 1.00 93.62 97 PRO A C 1
ATOM 766 O O . PRO A 1 97 ? -8.971 -8.767 15.534 1.00 93.62 97 PRO A O 1
ATOM 769 N N . VAL A 1 98 ? -8.969 -6.887 16.765 1.00 94.56 98 VAL A N 1
ATOM 770 C CA . VAL A 1 98 ? -9.562 -6.026 15.722 1.00 94.56 98 VAL A CA 1
ATOM 771 C C . VAL A 1 98 ? -8.686 -6.018 14.473 1.00 94.56 98 VAL A C 1
ATOM 773 O O . VAL A 1 98 ? -9.155 -6.280 13.370 1.00 94.56 98 VAL A O 1
ATOM 776 N N . MET A 1 99 ? -7.390 -5.754 14.651 1.00 96.62 99 MET A N 1
ATOM 777 C CA . MET A 1 99 ? -6.447 -5.647 13.537 1.00 96.62 99 MET A CA 1
ATOM 778 C C . MET A 1 99 ? -6.266 -6.969 12.789 1.00 96.62 99 MET A C 1
ATOM 780 O O . MET A 1 99 ? -6.095 -6.976 11.570 1.00 96.62 99 MET A O 1
ATOM 784 N N . ARG A 1 100 ? -6.331 -8.089 13.512 1.00 95.50 100 ARG A N 1
ATOM 785 C CA . ARG A 1 100 ? -6.293 -9.425 12.928 1.00 95.50 100 ARG A CA 1
ATOM 786 C C . ARG A 1 100 ? -7.554 -9.714 12.127 1.00 95.50 100 ARG A C 1
ATOM 788 O O . ARG A 1 100 ? -7.432 -10.193 11.009 1.00 95.50 100 ARG A O 1
ATOM 795 N N . THR A 1 101 ? -8.733 -9.424 12.670 1.00 93.94 101 THR A N 1
ATOM 796 C CA . THR A 1 101 ? -9.993 -9.705 11.972 1.00 93.94 101 THR A CA 1
ATOM 797 C C . THR A 1 101 ? -10.151 -8.848 10.720 1.00 93.94 101 THR A C 1
ATOM 799 O O . THR A 1 101 ? -10.525 -9.371 9.681 1.00 93.94 101 THR A O 1
ATOM 802 N N . LEU A 1 102 ? -9.830 -7.553 10.791 1.00 93.38 102 LEU A N 1
ATOM 803 C CA . LEU A 1 102 ? -10.073 -6.632 9.675 1.00 93.38 102 LEU A CA 1
ATOM 804 C C . LEU A 1 102 ? -8.984 -6.653 8.595 1.00 93.38 102 LEU A C 1
ATOM 806 O O . LEU A 1 102 ? -9.273 -6.359 7.441 1.00 93.38 102 LEU A O 1
ATOM 810 N N . PHE A 1 103 ? -7.731 -6.960 8.950 1.00 94.69 103 PHE A N 1
ATOM 811 C CA . PHE A 1 103 ? -6.597 -6.846 8.019 1.00 94.69 103 PHE A CA 1
ATOM 812 C C . PHE A 1 103 ? -5.652 -8.051 8.031 1.00 94.69 103 PHE A C 1
ATOM 814 O O . PHE A 1 103 ? -4.610 -8.008 7.380 1.00 94.69 103 PHE A O 1
ATOM 821 N N . GLY A 1 104 ? -5.950 -9.100 8.802 1.00 95.38 104 GLY A N 1
ATOM 822 C CA . GLY A 1 104 ? -5.086 -10.277 8.908 1.00 95.38 104 GLY A CA 1
ATOM 823 C C . GLY A 1 104 ? -3.752 -10.025 9.619 1.00 95.38 104 GLY A C 1
ATOM 824 O O . GLY A 1 104 ? -2.855 -10.859 9.524 1.00 95.38 104 GLY A O 1
ATOM 825 N N . LEU A 1 105 ? -3.589 -8.898 10.328 1.00 95.94 105 LEU A N 1
ATOM 826 C CA . LEU A 1 105 ? -2.306 -8.559 10.949 1.00 95.94 105 LEU A CA 1
ATOM 827 C C . LEU A 1 105 ? -1.925 -9.541 12.062 1.00 95.94 105 LEU A C 1
ATOM 829 O O . LEU A 1 105 ? -2.723 -9.894 12.940 1.00 95.94 105 LEU A O 1
ATOM 833 N N . THR A 1 106 ? -0.652 -9.929 12.070 1.00 96.81 106 THR A N 1
ATOM 834 C CA . THR A 1 106 ? -0.077 -10.736 13.143 1.00 96.81 106 THR A CA 1
ATOM 835 C C . THR A 1 106 ? 0.240 -9.882 14.374 1.00 96.81 106 THR A C 1
ATOM 837 O O . THR A 1 106 ? 0.190 -8.645 14.367 1.00 96.81 106 THR A O 1
ATOM 840 N N . SER A 1 107 ? 0.603 -10.549 15.472 1.00 94.06 107 SER A N 1
ATOM 841 C CA . SER A 1 107 ? 1.100 -9.889 16.684 1.00 94.06 107 SER A CA 1
ATOM 842 C C . SER A 1 107 ? 2.365 -9.074 16.399 1.00 94.06 107 SER A C 1
ATOM 844 O O . SER A 1 107 ? 2.514 -7.976 16.931 1.00 94.06 107 SER A O 1
ATOM 846 N N . ALA A 1 108 ? 3.253 -9.603 15.547 1.00 96.50 108 ALA A N 1
ATOM 847 C CA . ALA A 1 108 ? 4.493 -8.945 15.153 1.00 96.50 108 ALA A CA 1
ATOM 848 C C . ALA A 1 108 ? 4.214 -7.697 14.305 1.00 96.50 108 ALA A C 1
ATOM 850 O O . ALA A 1 108 ? 4.734 -6.627 14.622 1.00 96.50 108 ALA A O 1
ATOM 851 N N . ASP A 1 109 ? 3.330 -7.796 13.305 1.00 95.75 109 ASP A N 1
ATOM 852 C CA . ASP A 1 109 ? 2.944 -6.649 12.467 1.00 95.75 109 ASP A CA 1
ATOM 853 C C . ASP A 1 109 ? 2.341 -5.533 13.318 1.00 95.75 109 ASP A C 1
ATOM 855 O O . ASP A 1 109 ? 2.760 -4.378 13.254 1.00 95.75 109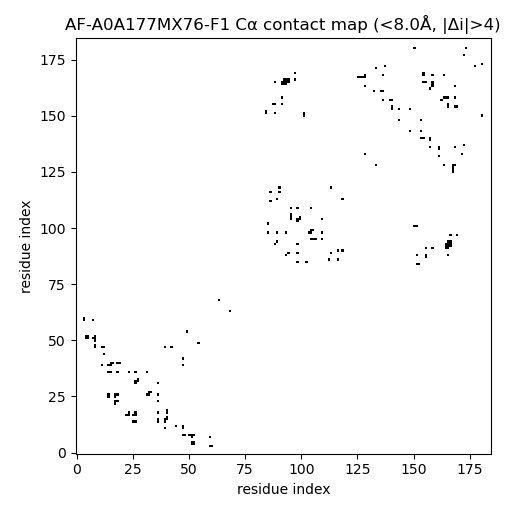 ASP A O 1
ATOM 859 N N . THR A 1 110 ? 1.395 -5.895 14.187 1.00 94.25 110 THR A N 1
ATOM 860 C CA . THR A 1 110 ? 0.727 -4.950 15.086 1.00 94.25 110 THR A CA 1
ATOM 861 C C . THR A 1 110 ? 1.731 -4.276 16.025 1.00 94.25 110 THR A C 1
ATOM 863 O O . THR A 1 110 ? 1.679 -3.060 16.209 1.00 94.25 110 THR A O 1
ATOM 866 N N . ALA A 1 111 ? 2.677 -5.026 16.600 1.00 93.31 111 ALA A N 1
ATOM 867 C CA . ALA A 1 111 ? 3.725 -4.463 17.450 1.00 93.31 111 ALA A CA 1
ATOM 868 C C . ALA A 1 111 ? 4.639 -3.495 16.679 1.00 93.31 111 ALA A C 1
ATOM 870 O O . ALA A 1 111 ? 4.953 -2.417 17.189 1.00 93.31 111 ALA A O 1
ATOM 871 N N . ASN A 1 112 ? 5.008 -3.837 15.441 1.00 95.62 112 ASN A N 1
ATOM 872 C CA . ASN A 1 112 ? 5.820 -2.986 14.574 1.00 95.62 112 ASN A CA 1
ATOM 873 C C . ASN A 1 112 ? 5.109 -1.671 14.239 1.00 95.62 112 ASN A C 1
ATOM 875 O O . ASN A 1 112 ? 5.702 -0.605 14.405 1.00 95.62 112 ASN A O 1
ATOM 879 N N . TYR A 1 113 ? 3.830 -1.717 13.851 1.00 95.94 113 TYR A N 1
ATOM 880 C CA . TYR A 1 113 ? 3.049 -0.504 13.595 1.00 95.94 113 TYR A CA 1
ATOM 881 C C . TYR A 1 113 ? 2.894 0.364 14.844 1.00 95.94 113 TYR A C 1
ATOM 883 O O . TYR A 1 113 ? 3.079 1.577 14.777 1.00 95.94 113 TYR A O 1
ATOM 891 N N . ARG A 1 114 ? 2.601 -0.238 16.004 1.00 94.62 114 ARG A N 1
ATOM 892 C CA . ARG A 1 114 ? 2.488 0.511 17.264 1.00 94.62 114 ARG A CA 1
ATOM 893 C C . ARG A 1 114 ? 3.800 1.191 17.647 1.00 94.62 114 ARG A C 1
ATOM 895 O O . ARG A 1 114 ? 3.770 2.334 18.093 1.00 94.62 114 ARG A O 1
ATOM 902 N N . LYS A 1 115 ? 4.934 0.510 17.446 1.00 94.81 115 LYS A N 1
ATOM 903 C CA . LYS A 1 115 ? 6.272 1.080 17.647 1.00 94.81 115 LYS A CA 1
ATOM 904 C C . LYS A 1 115 ? 6.532 2.235 16.678 1.00 94.81 115 LYS A C 1
ATOM 906 O O . LYS A 1 115 ? 6.985 3.282 17.117 1.00 94.81 115 LYS A O 1
ATOM 911 N N . TYR A 1 116 ? 6.215 2.063 15.394 1.00 95.44 116 TYR A N 1
ATOM 912 C CA . TYR A 1 116 ? 6.354 3.110 14.376 1.00 95.44 116 TYR A CA 1
ATOM 913 C C . TYR A 1 116 ? 5.540 4.370 14.714 1.00 95.44 116 TYR A C 1
ATOM 915 O O . TYR A 1 116 ? 6.032 5.482 14.559 1.00 95.44 116 TYR A O 1
ATOM 923 N N . LEU A 1 117 ? 4.323 4.195 15.232 1.00 95.00 117 LEU A N 1
ATOM 924 C CA . LEU A 1 117 ? 3.433 5.282 15.644 1.00 95.00 117 LEU A CA 1
ATOM 925 C C . LEU A 1 117 ? 3.750 5.864 17.037 1.00 95.00 117 LEU A C 1
ATOM 927 O O . LEU A 1 117 ? 3.043 6.762 17.484 1.00 95.00 117 LEU A O 1
ATOM 931 N N . ASN A 1 118 ? 4.769 5.358 17.743 1.00 95.12 118 ASN A N 1
ATOM 932 C CA . ASN A 1 118 ? 5.082 5.724 19.132 1.00 95.12 118 ASN A CA 1
ATOM 933 C C . ASN A 1 118 ? 3.870 5.630 20.083 1.00 95.12 118 ASN A C 1
ATOM 935 O O . ASN A 1 118 ? 3.725 6.428 21.010 1.00 95.12 118 ASN A O 1
ATOM 939 N N . LEU A 1 119 ? 2.982 4.655 19.858 1.00 91.94 119 LEU A N 1
ATOM 940 C CA . LEU A 1 119 ? 1.782 4.507 20.678 1.00 91.94 119 LEU A CA 1
ATOM 941 C C . LEU A 1 119 ? 2.141 3.989 22.078 1.00 91.94 119 LEU A C 1
ATOM 943 O O . LEU A 1 119 ? 2.993 3.102 22.207 1.00 91.94 119 LEU A O 1
ATOM 947 N N . PRO A 1 120 ? 1.452 4.467 23.131 1.00 84.44 120 PRO A N 1
ATOM 948 C CA . PRO A 1 120 ? 1.661 3.963 24.478 1.00 84.44 120 PRO A CA 1
ATOM 949 C C . PRO A 1 120 ? 1.333 2.466 24.559 1.00 84.44 120 PRO A C 1
ATOM 951 O O . PRO A 1 120 ? 0.588 1.904 23.738 1.00 84.44 120 PRO A O 1
ATOM 954 N N . LYS A 1 121 ? 1.890 1.794 25.573 1.00 77.88 121 LYS A N 1
ATOM 955 C CA . LYS A 1 121 ? 1.471 0.425 25.900 1.00 77.88 121 LYS A CA 1
ATOM 956 C C . LYS A 1 121 ? -0.034 0.422 26.173 1.00 77.88 121 LYS A C 1
ATOM 958 O O . LYS A 1 121 ? -0.571 1.401 26.677 1.00 77.88 121 LYS A O 1
ATOM 963 N N . ALA A 1 122 ? -0.705 -0.656 25.773 1.00 67.75 122 ALA A N 1
ATOM 964 C CA . ALA A 1 122 ? -2.144 -0.774 25.968 1.00 67.75 122 ALA A CA 1
ATOM 965 C C . ALA A 1 122 ? -2.485 -0.621 27.458 1.00 67.75 122 ALA A C 1
ATOM 967 O O . ALA A 1 122 ? -1.834 -1.242 28.301 1.00 67.75 122 ALA A O 1
ATOM 968 N N . ASP A 1 123 ? -3.482 0.214 27.754 1.00 65.06 123 ASP A N 1
ATOM 969 C CA . ASP A 1 123 ? -4.011 0.356 29.108 1.00 65.06 123 ASP A CA 1
ATOM 970 C C . ASP A 1 123 ? -4.529 -0.996 29.602 1.00 65.06 123 ASP A C 1
ATOM 972 O O . ASP A 1 123 ? -5.053 -1.789 28.819 1.00 65.06 123 ASP A O 1
ATOM 976 N N . GLY A 1 124 ? -4.364 -1.252 30.901 1.00 67.25 124 GLY A N 1
ATOM 977 C CA . GLY A 1 124 ? -4.698 -2.528 31.527 1.00 67.25 124 GLY A CA 1
ATOM 978 C C . GLY A 1 124 ? -6.184 -2.887 31.432 1.00 67.25 124 GLY A C 1
ATOM 979 O O . GLY A 1 124 ? -6.603 -3.605 30.531 1.00 67.25 124 GLY A O 1
ATOM 980 N N . ARG A 1 125 ? -6.996 -2.473 32.410 1.00 66.19 125 ARG A N 1
ATOM 981 C CA . ARG A 1 125 ? -8.394 -2.921 32.487 1.00 66.19 125 ARG A CA 1
ATOM 982 C C . ARG A 1 125 ? -9.197 -2.401 31.280 1.00 66.19 125 ARG A C 1
ATOM 984 O O . ARG A 1 125 ? -9.137 -1.199 31.020 1.00 66.19 125 ARG A O 1
ATOM 991 N N . PRO A 1 126 ? -9.970 -3.256 30.580 1.00 67.81 126 PRO A N 1
ATOM 992 C CA . PRO A 1 126 ? -10.814 -2.805 29.481 1.00 67.81 126 PRO A CA 1
ATOM 993 C C . PRO A 1 126 ? -11.798 -1.740 29.969 1.00 67.81 126 PRO A C 1
ATOM 995 O O . PRO A 1 126 ? -12.494 -1.947 30.965 1.00 67.81 126 PRO A O 1
ATOM 998 N N . PHE A 1 127 ? -11.845 -0.607 29.270 1.00 81.81 127 PHE A N 1
ATOM 999 C CA . PHE A 1 127 ? -12.930 0.356 29.421 1.00 81.81 127 PHE A CA 1
ATOM 1000 C C . PHE A 1 127 ? -14.224 -0.288 28.913 1.00 81.81 127 PHE A C 1
ATOM 1002 O O . PHE A 1 127 ? -14.239 -0.848 27.816 1.00 81.81 127 PHE A O 1
ATOM 1009 N N . ILE A 1 128 ? -15.286 -0.224 29.715 1.00 87.62 128 ILE A N 1
ATOM 1010 C CA . ILE A 1 128 ? -16.599 -0.775 29.375 1.00 87.62 128 ILE A CA 1
ATOM 1011 C C . ILE A 1 128 ? -17.547 0.412 29.177 1.00 87.62 128 ILE A C 1
ATOM 1013 O O . ILE A 1 128 ? -17.762 1.143 30.146 1.00 87.62 128 ILE A O 1
ATOM 1017 N N . PRO A 1 129 ? -18.099 0.616 27.966 1.00 92.25 129 PRO A N 1
ATOM 1018 C CA . PRO A 1 129 ? -19.042 1.699 27.713 1.00 92.25 129 PRO A CA 1
ATOM 1019 C C . PRO A 1 129 ? -20.300 1.569 28.578 1.00 92.25 129 PRO A C 1
ATOM 1021 O O . PRO A 1 129 ? -20.847 0.474 28.746 1.00 92.25 129 PRO A O 1
ATOM 1024 N N . THR A 1 130 ? -20.767 2.694 29.108 1.00 94.94 130 THR A N 1
ATOM 1025 C CA . THR A 1 130 ? -22.040 2.818 29.831 1.00 94.94 130 THR A CA 1
ATOM 1026 C C . THR A 1 130 ? -23.232 2.515 28.923 1.00 94.94 130 THR A C 1
ATOM 1028 O O . THR A 1 130 ? -23.112 2.538 27.702 1.00 94.94 130 THR A O 1
ATOM 1031 N N . GLU A 1 131 ? -24.411 2.270 29.493 1.00 93.56 131 GLU A N 1
ATOM 1032 C CA . GLU A 1 131 ? -25.625 2.001 28.707 1.00 93.56 131 GLU A CA 1
ATOM 1033 C C . GLU A 1 131 ? -25.959 3.143 27.730 1.00 93.56 131 GLU A C 1
ATOM 1035 O O . GLU A 1 131 ? -26.218 2.896 26.555 1.00 93.56 131 GLU A O 1
ATOM 1040 N N . ALA A 1 132 ? -25.844 4.400 28.169 1.00 95.50 132 ALA A N 1
ATOM 1041 C CA . ALA A 1 132 ? -26.054 5.561 27.304 1.00 95.50 132 ALA A CA 1
ATOM 1042 C C . ALA A 1 132 ? -25.031 5.632 26.152 1.00 95.50 132 ALA A C 1
ATOM 1044 O O . ALA A 1 132 ? -25.387 5.949 25.016 1.00 95.50 132 ALA A O 1
ATOM 1045 N N . GLU A 1 133 ? -23.762 5.306 26.417 1.00 96.25 133 GLU A N 1
ATOM 1046 C CA . GLU A 1 133 ? -22.732 5.228 25.376 1.00 96.25 133 GLU A CA 1
ATOM 1047 C C . GLU A 1 133 ? -22.985 4.066 24.412 1.00 96.25 133 GLU A C 1
ATOM 1049 O O . GLU A 1 133 ? -22.790 4.229 23.211 1.00 96.25 133 GLU A O 1
ATOM 1054 N N . GLN A 1 134 ? -23.452 2.917 24.905 1.00 96.62 134 GLN A N 1
ATOM 1055 C CA . GLN A 1 134 ? -23.820 1.773 24.071 1.00 96.62 134 GLN A CA 1
ATOM 1056 C C . GLN A 1 134 ? -24.968 2.117 23.118 1.00 96.62 134 GLN A C 1
ATOM 1058 O O . GLN A 1 134 ? -24.855 1.840 21.925 1.00 96.62 134 GLN A O 1
ATOM 1063 N N . VAL A 1 135 ? -26.021 2.782 23.605 1.00 96.31 135 VAL A N 1
ATOM 1064 C CA . VAL A 1 135 ? -27.121 3.271 22.754 1.00 96.31 135 VAL A CA 1
ATOM 1065 C C . VAL A 1 135 ? -26.583 4.203 21.668 1.00 96.31 135 VAL A C 1
ATOM 1067 O O . VAL A 1 135 ? -26.860 4.000 20.488 1.00 96.31 135 VAL A O 1
ATOM 1070 N N . LYS A 1 136 ? -25.723 5.161 22.035 1.00 96.75 136 LYS A N 1
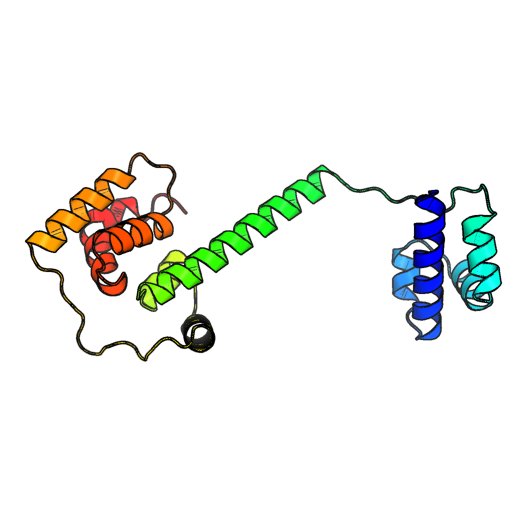ATOM 1071 C CA . LYS A 1 136 ? -25.110 6.081 21.067 1.00 96.75 136 LYS A CA 1
ATOM 1072 C C . LYS A 1 136 ? -24.251 5.353 20.024 1.00 96.75 136 LYS A C 1
ATOM 1074 O O . LYS A 1 136 ? -24.309 5.686 18.843 1.00 96.75 136 LYS A O 1
ATOM 1079 N N . ILE A 1 137 ? -23.448 4.368 20.438 1.00 96.94 137 ILE A N 1
ATOM 1080 C CA . ILE A 1 137 ? -22.643 3.532 19.530 1.00 96.94 137 ILE A CA 1
ATOM 1081 C C . ILE A 1 137 ? -23.556 2.798 18.543 1.00 96.94 137 ILE A C 1
ATOM 1083 O O . ILE A 1 137 ? -23.271 2.803 17.346 1.00 96.94 137 ILE A O 1
ATOM 1087 N N . TRP A 1 138 ? -24.642 2.191 19.029 1.00 96.31 138 TRP A N 1
ATOM 1088 C CA . TRP A 1 138 ? -25.610 1.477 18.197 1.00 96.31 138 TRP A CA 1
ATOM 1089 C C . TRP A 1 138 ? -26.227 2.394 17.137 1.00 96.31 138 TRP A C 1
ATOM 1091 O O . TRP A 1 138 ? -26.203 2.068 15.952 1.00 96.31 138 TRP A O 1
ATOM 1101 N N . GLU A 1 139 ? -26.742 3.558 17.540 1.00 95.88 139 GLU A N 1
ATOM 1102 C CA . GLU A 1 139 ? -27.379 4.517 16.628 1.00 95.88 139 GLU A CA 1
ATOM 1103 C C . GLU A 1 139 ? -26.417 4.998 15.537 1.00 95.88 139 GLU A C 1
ATOM 1105 O O . GLU A 1 139 ? -26.758 4.977 14.352 1.00 95.88 139 GLU A O 1
ATOM 1110 N N . LEU A 1 140 ? -25.190 5.367 15.922 1.00 96.00 140 LEU A N 1
ATOM 1111 C CA . LEU A 1 140 ? -24.154 5.788 14.979 1.00 96.00 140 LEU A CA 1
ATOM 1112 C C . LEU A 1 140 ? -23.761 4.661 14.022 1.00 96.00 140 LEU A C 1
ATOM 1114 O O . LEU A 1 140 ? -23.564 4.914 12.837 1.00 96.00 140 LEU A O 1
ATOM 1118 N N . TRP A 1 141 ? -23.668 3.421 14.509 1.00 95.44 141 TRP A N 1
ATOM 1119 C CA . TRP A 1 141 ? -23.387 2.270 13.657 1.00 95.44 141 TRP A CA 1
ATOM 1120 C C . TRP A 1 141 ? -24.500 2.054 12.628 1.00 95.44 141 TRP A C 1
ATOM 1122 O O . TRP A 1 141 ? -24.218 1.982 11.431 1.00 95.44 141 TRP A O 1
ATOM 1132 N N . LYS A 1 142 ? -25.767 2.032 13.065 1.00 93.81 142 LYS A N 1
ATOM 1133 C CA . LYS A 1 142 ? -26.927 1.872 12.173 1.00 93.81 142 LYS A CA 1
ATOM 1134 C C . LYS A 1 142 ? -27.004 2.983 11.127 1.00 93.81 142 LYS A C 1
ATOM 1136 O O . LYS A 1 142 ? -27.312 2.697 9.974 1.00 93.81 142 LYS A O 1
ATOM 1141 N N . ALA A 1 143 ? -26.664 4.222 11.485 1.00 92.88 143 ALA A N 1
ATOM 1142 C CA . ALA A 1 143 ? -26.636 5.337 10.538 1.00 92.88 143 ALA A CA 1
ATOM 1143 C C . ALA A 1 143 ? -25.654 5.110 9.371 1.00 92.88 143 ALA A C 1
ATOM 1145 O O . ALA A 1 143 ? -25.902 5.576 8.263 1.00 92.88 143 ALA A O 1
ATOM 1146 N N . THR A 1 144 ? -24.576 4.347 9.583 1.00 91.31 144 THR A N 1
ATOM 1147 C CA . THR A 1 144 ? -23.604 4.024 8.524 1.00 91.31 144 THR A CA 1
ATOM 1148 C C . THR A 1 144 ? -24.008 2.853 7.626 1.00 91.31 144 THR A C 1
ATOM 1150 O O . THR A 1 144 ? -23.317 2.579 6.646 1.00 91.31 144 THR A O 1
ATOM 1153 N N . GLU A 1 145 ? -25.105 2.140 7.913 1.00 85.94 145 GLU A N 1
ATOM 1154 C CA . GLU A 1 145 ? -25.490 0.952 7.136 1.00 85.94 145 GLU A CA 1
ATOM 1155 C C . GLU A 1 145 ? -25.809 1.258 5.675 1.00 85.94 145 GLU A C 1
ATOM 1157 O O . GLU A 1 145 ? -25.505 0.435 4.809 1.00 85.94 145 GLU A O 1
ATOM 1162 N N . GLN A 1 146 ? -26.387 2.433 5.415 1.00 82.75 146 GLN A N 1
ATOM 1163 C CA . GLN A 1 146 ? -26.774 2.879 4.075 1.00 82.75 146 GLN A CA 1
ATOM 1164 C C . GLN A 1 146 ? -25.599 3.455 3.274 1.00 82.75 146 GLN A C 1
ATOM 1166 O O . GLN A 1 146 ? -25.711 3.626 2.063 1.00 82.75 146 GLN A O 1
ATOM 1171 N N . GLU A 1 147 ? -24.464 3.704 3.928 1.00 86.38 147 GLU A N 1
ATOM 1172 C CA . GLU A 1 147 ? -23.267 4.249 3.298 1.00 86.38 147 GLU A CA 1
ATOM 1173 C C . GLU A 1 147 ? -22.368 3.127 2.742 1.00 86.38 147 GLU A C 1
ATOM 1175 O O . GLU A 1 147 ? -22.262 2.048 3.349 1.00 86.38 147 GLU A O 1
ATOM 1180 N N . PRO A 1 148 ? -21.646 3.368 1.629 1.00 86.19 148 PRO A N 1
ATOM 1181 C CA . PRO A 1 148 ? -20.704 2.419 1.034 1.00 86.19 148 PRO A CA 1
ATOM 1182 C C . PRO A 1 148 ? -19.379 2.350 1.824 1.00 86.19 148 PRO A C 1
ATOM 1184 O O . PRO A 1 148 ? -18.292 2.382 1.251 1.00 86.19 148 PRO A O 1
ATOM 1187 N N . LEU A 1 149 ? -19.466 2.286 3.154 1.00 87.69 149 LEU A N 1
ATOM 1188 C CA . LEU A 1 149 ? -18.335 2.206 4.075 1.00 87.69 149 LEU A CA 1
ATOM 1189 C C . LEU A 1 149 ? -18.084 0.761 4.504 1.00 87.69 149 LEU A C 1
ATOM 1191 O O . LEU A 1 149 ? -19.022 0.057 4.895 1.00 87.69 149 LEU A O 1
ATOM 1195 N N . GLY A 1 150 ? -16.816 0.350 4.494 1.00 91.25 150 GLY A N 1
ATOM 1196 C CA . GLY A 1 150 ? -16.372 -0.899 5.102 1.00 91.25 150 GLY A CA 1
ATOM 1197 C C . GLY A 1 150 ? -16.422 -0.848 6.632 1.00 91.25 150 GLY A C 1
ATOM 1198 O O . GLY A 1 150 ? -16.596 0.200 7.256 1.00 91.25 150 GLY A O 1
ATOM 1199 N N . ILE A 1 151 ? -16.274 -2.013 7.263 1.00 93.56 151 ILE A N 1
ATOM 1200 C CA . ILE A 1 151 ? -16.351 -2.169 8.726 1.00 93.56 151 ILE A CA 1
ATOM 1201 C C . ILE A 1 151 ? -15.301 -1.295 9.436 1.00 93.56 151 ILE A C 1
ATOM 1203 O O . ILE A 1 151 ? -15.596 -0.671 10.455 1.00 93.56 151 ILE A O 1
ATOM 1207 N N . ALA A 1 152 ? -14.086 -1.216 8.884 1.00 95.25 152 ALA A N 1
ATOM 1208 C CA . ALA A 1 152 ? -12.993 -0.401 9.408 1.00 95.25 152 ALA A CA 1
ATOM 1209 C C . ALA A 1 152 ? -13.353 1.093 9.459 1.00 95.25 152 ALA A C 1
ATOM 1211 O O . ALA A 1 152 ? -13.173 1.749 10.486 1.00 95.25 152 ALA A O 1
ATOM 1212 N N . GLU A 1 153 ? -13.898 1.624 8.367 1.00 96.19 153 GLU A N 1
ATOM 1213 C CA . GLU A 1 153 ? -14.322 3.016 8.254 1.00 96.19 153 GLU A CA 1
ATOM 1214 C C . GLU A 1 153 ? -15.477 3.331 9.207 1.00 96.19 153 GLU A C 1
ATOM 1216 O O . GLU A 1 153 ? -15.470 4.372 9.863 1.00 96.19 153 GLU A O 1
ATOM 1221 N N . ARG A 1 154 ? -16.437 2.410 9.350 1.00 96.06 154 ARG A N 1
ATOM 1222 C CA . ARG A 1 154 ? -17.554 2.555 10.297 1.00 96.06 154 ARG A CA 1
ATOM 1223 C C . ARG A 1 154 ? -17.067 2.626 11.744 1.00 96.06 154 ARG A C 1
ATOM 1225 O O . ARG A 1 154 ? -17.507 3.491 12.497 1.00 96.06 154 ARG A O 1
ATOM 1232 N N . LEU A 1 155 ? -16.112 1.776 12.134 1.00 96.56 155 LEU A N 1
ATOM 1233 C CA . LEU A 1 155 ? -15.505 1.831 13.472 1.00 96.56 155 LEU A CA 1
ATOM 1234 C C . LEU A 1 155 ? -14.796 3.162 13.728 1.00 96.56 155 LEU A C 1
ATOM 123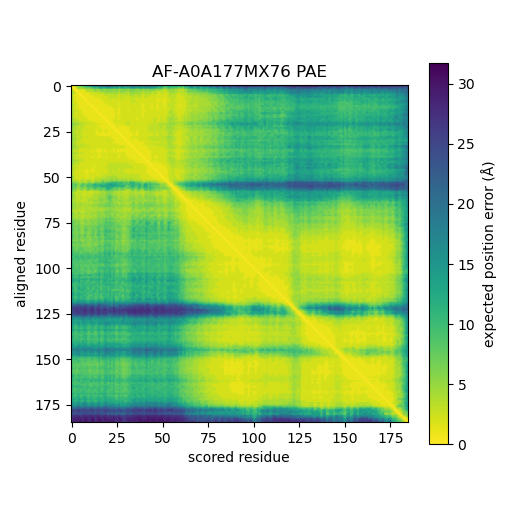6 O O . LEU A 1 155 ? -14.932 3.723 14.816 1.00 96.56 155 LEU A O 1
ATOM 1240 N N . LEU A 1 156 ? -14.062 3.678 12.736 1.00 97.31 156 LEU A N 1
ATOM 1241 C CA . LEU A 1 156 ? -13.420 4.990 12.832 1.00 97.31 156 LEU A CA 1
ATOM 1242 C C . LEU A 1 156 ? -14.443 6.109 12.979 1.00 97.31 156 LEU A C 1
ATOM 1244 O O . LEU A 1 156 ? -14.260 6.976 13.830 1.00 97.31 156 LEU A O 1
ATOM 1248 N N . TYR A 1 157 ? -15.526 6.072 12.207 1.00 97.06 157 TYR A N 1
ATOM 1249 C CA . TYR A 1 157 ? -16.606 7.045 12.314 1.00 97.06 157 TYR A CA 1
ATOM 1250 C C . TYR A 1 157 ? -17.208 7.057 13.726 1.00 97.06 157 TYR A C 1
ATOM 1252 O O . TYR A 1 157 ? -17.251 8.104 14.372 1.00 97.06 157 TYR A O 1
ATOM 1260 N N . VAL A 1 158 ? -17.587 5.893 14.264 1.00 97.00 158 VAL A N 1
ATOM 1261 C CA . VAL A 1 158 ? -18.137 5.798 15.626 1.00 97.00 158 VAL A CA 1
ATOM 1262 C C . VAL A 1 158 ? -17.124 6.284 16.665 1.00 97.00 158 VAL A C 1
ATOM 1264 O O . VAL A 1 158 ? -17.484 7.050 17.564 1.00 97.00 158 VAL A O 1
ATOM 1267 N N . HIS A 1 159 ? -15.849 5.906 16.531 1.00 97.12 159 HIS A N 1
ATOM 1268 C CA . HIS A 1 159 ? -14.781 6.407 17.394 1.00 97.12 159 HIS A CA 1
ATOM 1269 C C . HIS A 1 159 ? -14.681 7.937 17.344 1.00 97.12 159 HIS A C 1
ATOM 1271 O O . HIS A 1 159 ? -14.647 8.574 18.389 1.00 97.12 159 HIS A O 1
ATOM 1277 N N . GLN A 1 160 ? -14.699 8.551 16.160 1.00 96.88 160 GLN A N 1
ATOM 1278 C CA . GLN A 1 160 ? -14.610 10.007 16.014 1.00 96.88 160 GLN A CA 1
ATOM 1279 C C . GLN A 1 160 ? -15.778 10.734 16.702 1.00 96.88 160 GLN A C 1
ATOM 1281 O O . GLN A 1 160 ? -15.566 11.766 17.337 1.00 96.88 160 GLN A O 1
ATOM 1286 N N . GLN A 1 161 ? -16.992 10.179 16.642 1.00 97.50 161 GLN A N 1
ATOM 1287 C CA . GLN A 1 161 ? -18.194 10.791 17.232 1.00 97.50 161 GLN A CA 1
ATOM 1288 C C . GLN A 1 161 ? -18.345 10.562 18.747 1.00 97.50 161 GLN A C 1
ATOM 1290 O O . GLN A 1 161 ? -19.043 11.315 19.436 1.00 97.50 161 GLN A O 1
ATOM 1295 N N . THR A 1 162 ? -17.742 9.498 19.278 1.00 96.06 162 THR A N 1
ATOM 1296 C CA . THR A 1 162 ? -17.878 9.101 20.693 1.00 96.06 162 THR A CA 1
ATOM 1297 C C . THR A 1 162 ? -16.609 9.310 21.513 1.00 96.06 162 THR A C 1
ATOM 1299 O O . THR A 1 162 ? -16.692 9.391 22.732 1.00 96.06 162 THR A O 1
ATOM 1302 N N . GLN A 1 163 ? -15.448 9.396 20.860 1.00 95.62 163 GLN A N 1
ATOM 1303 C CA . GLN A 1 163 ? -14.104 9.355 21.450 1.00 95.62 163 GLN A CA 1
ATOM 1304 C C . GLN A 1 163 ? -13.801 8.070 22.248 1.00 95.62 163 GLN A C 1
ATOM 1306 O O . GLN A 1 163 ? -12.782 7.973 22.932 1.00 95.62 163 GLN A O 1
ATOM 1311 N N . ILE A 1 164 ? -14.645 7.040 22.122 1.00 95.56 164 ILE A N 1
ATOM 1312 C CA . ILE A 1 164 ? -14.451 5.735 22.759 1.00 95.56 164 ILE A CA 1
ATOM 1313 C C . ILE A 1 164 ? -13.466 4.920 21.925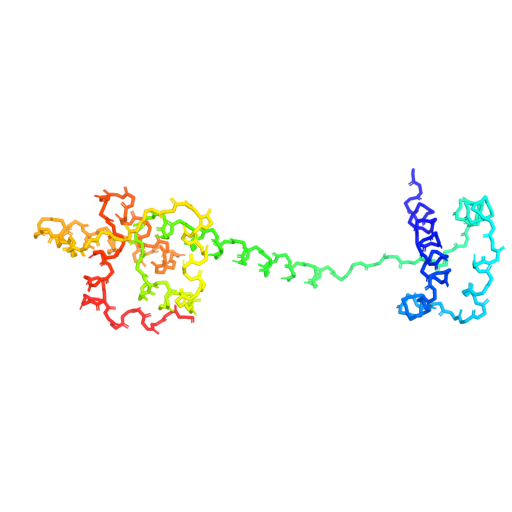 1.00 95.56 164 ILE A C 1
ATOM 1315 O O . ILE A 1 164 ? -13.565 4.864 20.700 1.00 95.56 164 ILE A O 1
ATOM 1319 N N . LYS A 1 165 ? -12.494 4.272 22.576 1.00 95.31 165 LYS A N 1
ATOM 1320 C CA . LYS A 1 165 ? -11.488 3.448 21.887 1.00 95.31 165 LYS A CA 1
ATOM 1321 C C . LYS A 1 165 ? -12.149 2.311 21.111 1.00 95.31 165 LYS A C 1
ATOM 1323 O O . LYS A 1 165 ? -13.054 1.646 21.615 1.00 95.31 165 LYS A O 1
ATOM 1328 N N . ILE A 1 166 ? -11.620 2.010 19.928 1.00 95.88 166 ILE A N 1
ATOM 1329 C CA . ILE A 1 166 ? -12.155 0.936 19.073 1.00 95.88 166 ILE A CA 1
ATOM 1330 C C . ILE A 1 166 ? -12.127 -0.424 19.775 1.00 95.88 166 ILE A C 1
ATOM 1332 O O . ILE A 1 166 ? -13.025 -1.234 19.570 1.00 95.88 166 ILE A O 1
ATOM 1336 N N . SER A 1 167 ? -11.151 -0.672 20.652 1.00 94.19 167 SER A N 1
ATOM 1337 C CA . SER A 1 167 ? -11.098 -1.893 21.464 1.00 94.19 167 SER A CA 1
ATOM 1338 C C . SER A 1 167 ? -12.319 -2.109 22.367 1.00 94.19 167 SER A C 1
ATOM 1340 O O . SER A 1 167 ? -12.602 -3.257 22.700 1.00 94.19 167 SER A O 1
ATOM 1342 N N . ALA A 1 168 ? -13.031 -1.044 22.748 1.00 94.44 168 ALA A N 1
ATOM 1343 C CA . ALA A 1 168 ? -14.260 -1.102 23.538 1.00 94.44 168 ALA A CA 1
ATOM 1344 C C . ALA A 1 168 ? -15.525 -1.120 22.661 1.00 94.44 168 ALA A C 1
ATOM 1346 O O . ALA A 1 168 ? -16.517 -1.739 23.034 1.00 94.44 168 ALA A O 1
ATOM 1347 N N . ILE A 1 169 ? -15.483 -0.484 21.484 1.00 95.44 169 ILE A N 1
ATOM 1348 C CA . ILE A 1 169 ? -16.589 -0.496 20.510 1.00 95.44 169 ILE A CA 1
ATOM 1349 C C . ILE A 1 169 ? -16.729 -1.882 19.869 1.00 95.44 169 ILE A C 1
ATOM 1351 O O . ILE A 1 169 ? -17.829 -2.415 19.757 1.00 95.44 169 ILE A O 1
ATOM 1355 N N . TRP A 1 170 ? -15.612 -2.483 19.459 1.00 95.12 170 TRP A N 1
ATOM 1356 C CA . TRP A 1 170 ? -15.599 -3.700 18.650 1.00 95.12 170 TRP A CA 1
ATOM 1357 C C . TRP A 1 170 ? -16.372 -4.884 19.256 1.00 95.12 170 TRP A C 1
ATOM 1359 O O . TRP A 1 170 ? -17.195 -5.450 18.539 1.00 95.12 170 TRP A O 1
ATOM 1369 N N . PRO A 1 171 ? -16.211 -5.242 20.547 1.00 93.62 171 PRO A N 1
ATOM 1370 C CA . PRO A 1 171 ? -16.971 -6.345 21.136 1.00 93.62 171 PRO A CA 1
ATOM 1371 C C . PRO A 1 171 ? -18.488 -6.120 21.114 1.00 93.62 171 PRO A C 1
ATOM 1373 O O . PRO A 1 171 ? -19.237 -7.081 20.960 1.00 93.62 171 PRO A O 1
ATOM 1376 N N . LEU A 1 172 ? -18.947 -4.867 21.238 1.00 94.50 172 LEU A N 1
ATOM 1377 C CA . LEU A 1 172 ? -20.370 -4.527 21.150 1.00 94.50 172 LEU A CA 1
ATOM 1378 C C . LEU A 1 172 ? -20.893 -4.774 19.736 1.00 94.50 172 LEU A C 1
ATOM 1380 O O . LEU A 1 172 ? -21.901 -5.449 19.566 1.00 94.50 172 LEU A O 1
ATOM 1384 N N . ILE A 1 173 ? -20.158 -4.306 18.723 1.00 94.12 173 ILE A N 1
ATOM 1385 C CA . ILE A 1 173 ? -20.514 -4.522 17.316 1.00 94.12 173 ILE A CA 1
ATOM 1386 C C . ILE A 1 173 ? -20.525 -6.013 16.973 1.00 94.12 173 ILE A C 1
ATOM 1388 O O . ILE A 1 173 ? -21.458 -6.477 16.327 1.00 94.12 173 ILE A O 1
ATOM 1392 N N . GLN A 1 174 ? -19.542 -6.782 17.448 1.00 92.12 174 GLN A N 1
ATOM 1393 C CA . GLN A 1 174 ? -19.533 -8.232 17.258 1.00 92.12 174 GLN A CA 1
ATOM 1394 C C . GLN A 1 174 ? -20.731 -8.914 17.924 1.00 92.12 174 GLN A C 1
ATOM 1396 O O . GLN A 1 174 ? -21.298 -9.827 17.339 1.00 92.12 174 GLN A O 1
ATOM 1401 N N . ASN A 1 175 ? -21.131 -8.484 19.122 1.00 91.81 175 ASN A N 1
ATOM 1402 C CA . ASN A 1 175 ? -22.284 -9.052 19.820 1.00 91.81 175 ASN A CA 1
ATOM 1403 C C . ASN A 1 175 ? -23.611 -8.725 19.113 1.00 91.81 175 ASN A C 1
ATOM 1405 O O . ASN A 1 175 ? -24.504 -9.559 19.019 1.00 91.81 175 ASN A O 1
ATOM 1409 N N . TRP A 1 176 ? -23.738 -7.500 18.615 1.00 92.00 176 TRP A N 1
ATOM 1410 C CA . TRP A 1 176 ? -24.965 -6.982 18.019 1.00 92.00 176 TRP A CA 1
ATOM 1411 C C . TRP A 1 176 ? -25.171 -7.377 16.559 1.00 92.00 176 TRP A C 1
ATOM 1413 O O . TRP A 1 176 ? -26.307 -7.584 16.142 1.00 92.00 176 TRP A O 1
ATOM 1423 N N . PHE A 1 177 ? -24.085 -7.485 15.795 1.00 84.81 177 PHE A N 1
ATOM 1424 C CA . PHE A 1 177 ? -24.116 -7.608 14.338 1.00 84.81 177 PHE A CA 1
ATOM 1425 C C . PHE A 1 177 ? -23.278 -8.787 13.828 1.00 84.81 177 PHE A C 1
ATOM 1427 O O . PHE A 1 177 ? -22.808 -8.753 12.695 1.00 84.81 177 PHE A O 1
ATOM 1434 N N . ALA A 1 178 ? -23.081 -9.836 14.640 1.00 76.62 178 ALA A N 1
ATOM 1435 C CA . ALA A 1 178 ? -22.281 -11.013 14.276 1.00 76.62 178 ALA A CA 1
ATOM 1436 C C . ALA A 1 178 ? -22.605 -11.562 12.872 1.00 76.62 178 ALA A C 1
ATOM 1438 O O . ALA A 1 178 ? -21.692 -11.873 12.117 1.00 76.62 178 ALA A O 1
ATOM 1439 N N . SER A 1 179 ? -23.890 -11.627 12.505 1.00 64.44 179 SER A N 1
ATOM 1440 C CA . SER A 1 179 ? -24.356 -12.120 11.201 1.00 64.44 179 SER A CA 1
ATOM 1441 C C . SER A 1 179 ? -24.033 -11.201 10.020 1.00 64.44 179 SER A C 1
ATOM 1443 O O . SER A 1 179 ? -23.913 -11.677 8.895 1.00 64.44 179 SER A O 1
ATOM 1445 N N . ASP A 1 180 ? -23.891 -9.897 10.259 1.00 62.19 180 ASP A N 1
ATOM 1446 C CA . ASP A 1 180 ? -23.709 -8.891 9.205 1.00 62.19 180 ASP A CA 1
ATOM 1447 C C . ASP A 1 180 ? -22.225 -8.649 8.887 1.00 62.19 180 ASP A C 1
ATOM 1449 O O . ASP A 1 180 ? -21.889 -8.111 7.830 1.00 62.19 180 ASP A O 1
ATOM 1453 N N . LEU A 1 181 ? -21.325 -9.061 9.788 1.00 62.94 181 LEU A N 1
ATOM 1454 C CA . LEU A 1 181 ? -19.875 -8.907 9.640 1.00 62.94 181 LEU A CA 1
ATOM 1455 C C . L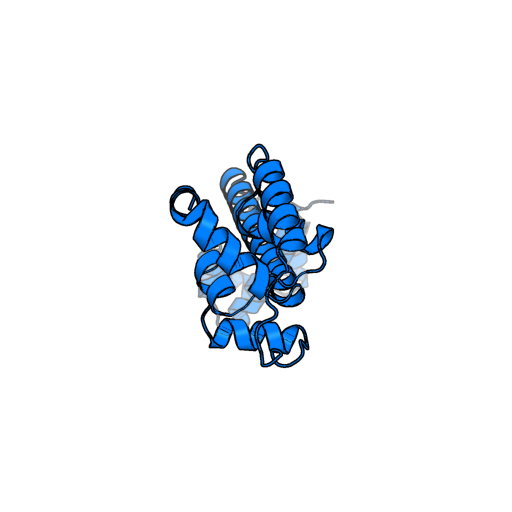EU A 1 181 ? -19.248 -9.956 8.704 1.00 62.94 181 LEU A C 1
ATOM 1457 O O . LEU A 1 181 ? -18.207 -9.678 8.116 1.00 62.94 181 LEU A O 1
ATOM 1461 N N . ASP A 1 182 ? -19.890 -11.113 8.517 1.00 54.97 182 ASP A N 1
ATOM 1462 C CA . ASP A 1 182 ? -19.415 -12.190 7.630 1.00 54.97 182 ASP A CA 1
ATOM 1463 C C . ASP A 1 182 ? -19.818 -11.983 6.152 1.00 54.97 182 ASP A C 1
ATOM 1465 O O . ASP A 1 182 ? -19.353 -12.692 5.261 1.00 54.97 182 ASP A O 1
ATOM 1469 N N . GLY A 1 183 ? -20.688 -11.006 5.867 1.00 45.78 183 GLY A N 1
ATOM 1470 C CA . GLY A 1 183 ? -21.350 -10.854 4.566 1.00 45.78 183 GLY A CA 1
ATOM 1471 C C . GLY A 1 183 ? -20.660 -9.950 3.540 1.00 45.78 183 GLY A C 1
ATOM 1472 O O . GLY A 1 183 ? -21.202 -9.781 2.447 1.00 45.78 183 GLY A O 1
ATOM 1473 N N . ARG A 1 184 ? -19.520 -9.323 3.863 1.00 40.34 184 ARG A N 1
ATOM 1474 C CA . ARG A 1 184 ? -18.790 -8.423 2.945 1.00 40.34 184 ARG A CA 1
ATOM 1475 C C . ARG A 1 184 ? -17.280 -8.471 3.202 1.00 40.34 184 ARG A C 1
ATOM 1477 O O . ARG A 1 184 ? -16.717 -7.535 3.767 1.00 40.34 184 ARG A O 1
ATOM 1484 N N . CYS A 1 185 ? -16.658 -9.567 2.781 1.00 37.66 185 CYS A N 1
ATOM 1485 C CA . CYS A 1 185 ? -15.236 -9.610 2.440 1.00 37.66 185 CYS A CA 1
ATOM 1486 C C . CYS A 1 185 ? -15.094 -9.527 0.920 1.00 37.66 185 CYS A C 1
ATOM 1488 O O . CYS A 1 185 ? -15.885 -10.214 0.232 1.00 37.66 185 CYS A O 1
#

Nearest PDB structures (foldseek):
  4es4-assembly1_H  TM=6.896E-01  e=4.220E-01  Escherichia coli K-12
  8j56-assembly1_E  TM=6.182E-01  e=1.210E+00  Cupriavidus necator
  2avu-assembly1_D  TM=5.230E-01  e=2.567E+00  Escherichia coli

Foldseek 3Di:
DPVQLVVQLVVLVVLLVCVVVVNPVVVVVQVDDPVRSVVSVPDDSVVSNCCSPVDPDNPDDDDDPPVVVVVVVVVVVVVVVVVVLLLLLVVLADDPVRCCLPPVDDPVRSVVSCVVVVPDDRDPDDDADDPVLLVLLVVQLVVCPPPPDDPSVSLSSSCVVRVHRSNNSVVSCCVPPVVVNVPDD

Secondary structure (DSSP, 8-state):
--HHHHHHHHHHHHHHHHHHTT--HHHHHTT--HHHHHHHHHS-HHHHHHHHHT-----------HHHHHHHHHHHHHHHHHHHHHHHHHHTT--HHHHHHHH---HHHHHHHHHHTTPPPPPSSPP---HHHHHHHHHHHHHTTTSS--HHHHHHHHHHHH---HHHHHHHHHHHHHHHHSS--

Solvent-accessible surface area (backbone atoms only — not comparable to full-atom values): 10948 Å² total; per-residue (Å²): 134,64,63,68,31,55,52,44,33,54,51,52,54,50,42,28,52,36,45,74,74,67,43,56,66,65,43,42,78,75,68,49,51,70,77,54,50,57,52,50,55,71,47,50,74,67,55,46,46,46,57,23,69,70,48,88,71,83,87,74,84,91,82,78,61,63,70,61,48,54,51,50,50,52,55,49,51,51,53,51,52,52,52,52,50,52,54,50,41,50,73,45,41,41,37,70,69,55,44,27,73,77,68,67,44,48,74,66,55,50,51,52,52,37,57,75,69,69,54,75,78,80,77,79,79,81,68,75,76,51,72,71,53,46,53,51,49,49,55,50,52,60,67,44,68,86,45,102,60,55,72,70,56,49,50,49,51,45,24,72,78,66,72,50,40,36,54,49,50,48,62,54,50,48,71,75,39,54,78,65,67,75,74,74,127

pLDDT: mean 90.43, std 10.6, range [37.66, 97.75]